Protein AF-A0A1A8LIK1-F1 (afdb_monomer_lite)

InterPro domains:
  IPR000436 Sushi/SCR/CCP domain [PF00084] (301-350)
  IPR000436 Sushi/SCR/CCP domain [PS50923] (299-351)
  IPR000436 Sushi/SCR/CCP domain [SM00032] (301-351)
  IPR000436 Sushi/SCR/CCP domain [cd00033] (301-350)
  IPR000884 Thrombospondin type-1 (TSP1) repeat [PF00090] (233-277)
  IPR000884 Thrombospondin type-1 (TSP1) repeat [PS50092] (229-280)
  IPR000884 Thrombospondin type-1 (TSP1) repeat [SM00209] (232-281)
  IPR001862 Membrane attack complex component/perforin/complement C9 [PR00764] (9-31)
  IPR001862 Membrane attack complex component/perforin/complement C9 [PR00764] (134-153)
  IPR001862 Membrane attack complex component/perforin/complement C9 [PR00764] (163-182)
  IPR001862 Membrane attack complex component/perforin/complement C9 [PR00764] (186-206)
  IPR020863 Membrane attack complex component/perforin domain, conserved site [PS00279] (20-31)
  IPR020864 Membrane attack complex component/perforin (MACPF) domain [PF01823] (2-177)
  IPR020864 Membrane attack complex component/perforin (MACPF) domain [PS51412] (1-185)
  IPR020864 Membrane attack complex component/perforin (MACPF) domain [SM00457] (1-179)
  IPR035976 Sushi/SCR/CCP superfamily [SSF57535] (300-350)
  IPR036383 Thrombospondin type-1 repeat superfamily [G3DSA:2.20.100.10] (228-278)
  IPR036383 Thrombospondin type-1 repeat superfamily [SSF82895] (229-274)

Foldseek 3Di:
DVVLQVLLQPDALDQDLVSLVVSCVVPNFWDFPDFDWFKDKDWDWADDPVVVVVVVVPPPPQPDKDWDWDDDPHDTDIDIDTDHDPDDDPPPPDDPPQGDGPDIDMAAFDPVLSVVQRVDGPVDPPVNVVSVVNRRVRSVVTIDGHPTDIDGPLVVQDPHQLSLSSSLSSVVSSVLSCLLQPQLVDQAAPQRWDWGGDPPDIATHEAPQFDDRRSNDGHHPPDDPPWYAFDKHRKADWDDDDPQKIKIFIDRPSPNTPPPHHTDDDDRMDMDGPVSVVSVVVSCVVNVVSDPPVDPDFQWADAPDDDDQKGWPRDDPTHGAFDKTFMDGHPPDDDPDDRIWGCHPVSYIDD

Sequence (351 aa):
AEEFWKALAKLPSVYDYSAYRKILERFGTHYISEGSLGGSFKAVISIDEATEKYLARETLVHHECSRTKHWVLFFPITREDCIDDDFDRPKKSGAASQNPIEKVHVEGGGVSHIAALQRVNLDDPNANWEIYSNWAESVRSFPSVIKQKLQPISELVKEVQCSGVKRLYLRRAIEQYLEENDACHCQPCRNNGMVMRDGDVCKCICKAGTTGPACENGAEVEGQQGVISGGWSCWSAWSSCSGGRRSRSRSCSNPYPQNGGQHCIGDQTQTSGCDDEEELQYLKTMEPQCFDISLPARQKCDTPPSLVNGYILNPKDSYFVGDKVEYTCTPGFYLLPHDIIECTASQTWSA

Radius of gyration: 28.94 Å; chains: 1; bounding box: 58×58×80 Å

Secondary structure (DSSP, 8-state):
-HHHHHHHHTS-SS--HHHHHHHHHHH-SEEEEEEEEE-EEEEEE---HHHHHHHTT-----S-EEEEEEEETTEEEEEEEEPPP--------S------EEEEEEESS-HHHHHHHTT--TT-HHHHHHHHHHHHHHHHHS-EEEEEEEEEGGGG--SSTTHHHHHHHHHHHHHHHHHHT-GGGSPPPSTTPEEEEETTEEEEEPPTTEESTTS-EE--SSSPTT-B---BPPPPPPPPPBTTEEEEE--B-TTPPBTTPPPPPS-SEEEEE-HHHHHHHHHHHH-GGGS-TTSPPPPEEPPPPPPTTEEESS--S-EETT-EEEEEEPTT----S-SEEEB-TTSSB--

Organism: NCBI:txid704102

Structure (mmCIF, N/CA/C/O backbone):
data_AF-A0A1A8LIK1-F1
#
_entry.id   AF-A0A1A8LIK1-F1
#
loop_
_atom_site.group_PDB
_atom_site.id
_atom_site.type_symbol
_atom_site.label_atom_id
_atom_site.label_alt_id
_atom_site.label_comp_id
_atom_site.label_asym_id
_atom_site.label_entity_id
_atom_site.label_seq_id
_atom_site.pdbx_PDB_ins_code
_atom_site.Cartn_x
_atom_site.Cartn_y
_atom_site.Cartn_z
_atom_site.occupancy
_atom_site.B_iso_or_equiv
_atom_site.auth_seq_id
_atom_site.auth_comp_id
_atom_site.auth_asym_id
_atom_site.auth_atom_id
_atom_site.pdbx_PDB_model_num
ATOM 1 N N . ALA A 1 1 ? -20.637 2.949 -4.683 1.00 84.69 1 ALA A N 1
ATOM 2 C CA . ALA A 1 1 ? -21.082 1.721 -5.380 1.00 84.69 1 ALA A CA 1
ATOM 3 C C . ALA A 1 1 ? -21.945 0.890 -4.433 1.00 84.69 1 ALA A C 1
ATOM 5 O O . ALA A 1 1 ? -21.607 0.818 -3.255 1.00 84.69 1 ALA A O 1
ATOM 6 N N . GLU A 1 2 ? -23.031 0.284 -4.920 1.00 90.69 2 GLU A N 1
ATOM 7 C CA . GLU A 1 2 ? -23.984 -0.495 -4.103 1.00 90.69 2 GLU A CA 1
ATOM 8 C C . GLU A 1 2 ? -23.304 -1.637 -3.327 1.00 90.69 2 GLU A C 1
ATOM 10 O O . GLU A 1 2 ? -23.566 -1.834 -2.143 1.00 90.69 2 GLU A O 1
ATOM 15 N N . GLU A 1 3 ? -22.361 -2.330 -3.968 1.00 93.69 3 GLU A N 1
ATOM 16 C CA . GLU A 1 3 ? -21.583 -3.417 -3.362 1.00 93.69 3 GLU A CA 1
ATOM 17 C C . GLU A 1 3 ? -20.793 -2.976 -2.123 1.00 93.69 3 GLU A C 1
ATOM 19 O O . GLU A 1 3 ? -20.815 -3.657 -1.099 1.00 93.69 3 GLU A O 1
ATOM 24 N N . PHE A 1 4 ? -20.122 -1.822 -2.197 1.00 94.25 4 PHE A N 1
ATOM 25 C CA . PHE A 1 4 ? -19.348 -1.285 -1.075 1.00 94.25 4 PHE A CA 1
ATOM 26 C C . PHE A 1 4 ? -20.260 -0.931 0.101 1.00 94.25 4 PHE A C 1
ATOM 28 O O . PHE A 1 4 ? -19.999 -1.325 1.235 1.00 94.25 4 PHE A O 1
ATOM 35 N N . TRP A 1 5 ? -21.383 -0.268 -0.181 1.00 93.94 5 TRP A N 1
ATOM 36 C CA . TRP A 1 5 ? -22.362 0.090 0.842 1.00 93.94 5 TRP A CA 1
ATOM 37 C C . TRP A 1 5 ? -22.952 -1.150 1.530 1.00 93.94 5 TRP A C 1
ATOM 39 O O . TRP A 1 5 ? -22.983 -1.216 2.758 1.00 93.94 5 TRP A O 1
ATOM 49 N N . LYS A 1 6 ? -23.334 -2.183 0.763 1.00 93.62 6 LYS A N 1
ATOM 50 C CA . LYS A 1 6 ? -23.819 -3.462 1.315 1.00 93.62 6 LYS A CA 1
ATOM 51 C C . LYS A 1 6 ? -22.776 -4.141 2.198 1.00 93.62 6 LYS A C 1
ATOM 53 O O . LYS A 1 6 ? -23.131 -4.745 3.209 1.00 93.62 6 LYS A O 1
ATOM 58 N N . ALA A 1 7 ? -21.504 -4.069 1.815 1.00 94.69 7 ALA A N 1
ATOM 59 C CA . ALA A 1 7 ? -20.417 -4.649 2.589 1.00 94.69 7 ALA A CA 1
ATOM 60 C C . ALA A 1 7 ? -20.215 -3.899 3.919 1.00 94.69 7 ALA A C 1
ATOM 62 O O . ALA A 1 7 ? -20.165 -4.537 4.968 1.00 94.69 7 ALA A O 1
ATOM 63 N N . LEU A 1 8 ? -20.227 -2.560 3.902 1.00 94.62 8 LEU A N 1
ATOM 64 C CA . LEU A 1 8 ? -20.178 -1.731 5.114 1.00 94.62 8 LEU A CA 1
ATOM 65 C C . LEU A 1 8 ? -21.394 -1.937 6.031 1.00 94.62 8 LEU A C 1
ATOM 67 O O . LEU A 1 8 ? -21.266 -1.958 7.258 1.00 94.62 8 LEU A O 1
ATOM 71 N N . ALA A 1 9 ? -22.589 -2.107 5.461 1.00 92.81 9 ALA A N 1
ATOM 72 C CA . ALA A 1 9 ? -23.808 -2.345 6.228 1.00 92.81 9 ALA A CA 1
ATOM 73 C C . ALA A 1 9 ? -23.727 -3.647 7.046 1.00 92.81 9 ALA A C 1
ATOM 75 O O . ALA A 1 9 ? -24.157 -3.663 8.197 1.00 92.81 9 ALA A O 1
ATOM 76 N N . LYS A 1 10 ? -23.104 -4.694 6.488 1.00 93.06 10 LYS A N 1
ATOM 77 C CA . LYS A 1 10 ? -22.924 -6.010 7.126 1.00 93.06 10 LYS A CA 1
ATOM 78 C C . LYS A 1 10 ? -21.835 -6.062 8.202 1.00 93.06 10 LYS A C 1
ATOM 80 O O . LYS A 1 10 ? -21.748 -7.073 8.894 1.00 93.06 10 LYS A O 1
ATOM 85 N N . LEU A 1 11 ? -21.000 -5.028 8.337 1.00 92.31 11 LEU A N 1
ATOM 86 C CA . LEU A 1 11 ? -19.966 -5.007 9.372 1.00 92.31 11 LEU A CA 1
ATOM 87 C C . LEU A 1 11 ? -20.587 -4.982 10.778 1.00 92.31 11 LEU A C 1
ATOM 89 O O . LEU A 1 11 ? -21.571 -4.257 10.985 1.00 92.31 11 LEU A O 1
ATOM 93 N N . PRO A 1 12 ? -20.013 -5.732 11.736 1.00 88.81 12 PRO A N 1
ATOM 94 C CA . PRO A 1 12 ? -20.474 -5.728 13.117 1.00 88.81 12 PRO A CA 1
ATOM 95 C C . PRO A 1 12 ? -20.228 -4.369 13.784 1.00 88.81 12 PRO A C 1
ATOM 97 O O . PRO A 1 12 ? -19.324 -3.626 13.406 1.00 88.81 12 PRO A O 1
ATOM 100 N N . SER A 1 13 ? -21.038 -4.043 14.794 1.00 84.62 13 SER A N 1
ATOM 101 C CA . SER A 1 13 ? -20.840 -2.854 15.637 1.00 84.62 13 SER A CA 1
ATOM 102 C C . SER A 1 13 ? -19.777 -3.052 16.720 1.00 84.62 13 SER A C 1
ATOM 104 O O . SER A 1 13 ? -19.360 -2.081 17.338 1.00 84.62 13 SER A O 1
ATOM 106 N N . VAL A 1 14 ? -19.336 -4.293 16.945 1.00 84.19 14 VAL A N 1
ATOM 107 C CA . VAL A 1 14 ? -18.190 -4.651 17.790 1.00 84.19 14 VAL A CA 1
ATOM 108 C C . VAL A 1 14 ? -16.985 -4.883 16.884 1.00 84.19 14 VAL A C 1
ATOM 110 O O . VAL A 1 14 ? -17.134 -5.481 15.819 1.00 84.19 14 VAL A O 1
ATOM 113 N N . TYR A 1 15 ? -15.801 -4.426 17.300 1.00 86.69 15 TYR A N 1
ATOM 114 C CA . TYR A 1 15 ? -14.584 -4.591 16.507 1.00 86.69 15 TYR A CA 1
ATOM 115 C C . TYR A 1 15 ? -14.281 -6.074 16.255 1.00 86.69 15 TYR A C 1
ATOM 117 O O . TYR A 1 15 ? -14.051 -6.840 17.190 1.00 86.69 15 TYR A O 1
ATOM 125 N N . ASP A 1 16 ? -14.271 -6.455 14.981 1.00 86.50 16 ASP A N 1
ATOM 126 C CA . ASP A 1 16 ? -13.875 -7.774 14.494 1.00 86.50 16 ASP A CA 1
ATOM 127 C C . ASP A 1 16 ? -12.980 -7.584 13.275 1.00 86.50 16 ASP A C 1
ATOM 129 O O . ASP A 1 16 ? -13.454 -7.425 12.146 1.00 86.50 16 ASP A O 1
ATOM 133 N N . TYR A 1 17 ? -11.671 -7.603 13.504 1.00 87.50 17 TYR A N 1
ATOM 134 C CA . TYR A 1 17 ? -10.693 -7.383 12.448 1.00 87.50 17 TYR A CA 1
ATOM 135 C C . TYR A 1 17 ? -10.889 -8.323 11.246 1.00 87.50 17 TYR A C 1
ATOM 137 O O . TYR A 1 17 ? -10.731 -7.894 10.106 1.00 87.50 17 TYR A O 1
ATOM 145 N N . SER A 1 18 ? -11.335 -9.569 11.453 1.00 83.88 18 SER A N 1
ATOM 146 C CA . SER A 1 18 ? -11.523 -10.532 10.359 1.00 83.88 18 SER A CA 1
ATOM 147 C C . SER A 1 18 ? -12.604 -10.101 9.357 1.00 83.88 18 SER A C 1
ATOM 149 O O . SER A 1 18 ? -12.491 -10.355 8.155 1.00 83.88 18 SER A O 1
ATOM 151 N N . ALA A 1 19 ? -13.646 -9.412 9.831 1.00 88.25 19 ALA A N 1
ATOM 152 C CA . ALA A 1 19 ? -14.700 -8.863 8.987 1.00 88.25 19 ALA A CA 1
ATOM 153 C C . ALA A 1 19 ? -14.218 -7.619 8.228 1.00 88.25 19 ALA A C 1
ATOM 155 O O . ALA A 1 19 ? -14.496 -7.474 7.036 1.00 88.25 19 ALA A O 1
ATOM 156 N N . TYR A 1 20 ? -13.465 -6.745 8.899 1.00 94.25 20 TYR A N 1
ATOM 157 C CA . TYR A 1 20 ? -12.931 -5.518 8.308 1.00 94.25 20 TYR A CA 1
ATOM 158 C C . TYR A 1 20 ? -11.815 -5.797 7.295 1.00 94.25 20 TYR A C 1
ATOM 160 O O . TYR A 1 20 ? -11.804 -5.193 6.223 1.00 94.25 20 TYR A O 1
ATOM 168 N N . ARG A 1 21 ? -10.941 -6.771 7.558 1.00 92.81 21 ARG A N 1
ATOM 169 C CA . ARG A 1 21 ? -9.896 -7.215 6.629 1.00 92.81 21 ARG A CA 1
ATOM 170 C C . ARG A 1 21 ? -10.470 -7.624 5.271 1.00 92.81 21 ARG A C 1
ATOM 172 O O . ARG A 1 21 ? -9.951 -7.201 4.247 1.00 92.81 21 ARG A O 1
ATOM 179 N N . LYS A 1 22 ? -11.614 -8.320 5.243 1.00 92.50 22 LYS A N 1
ATOM 180 C CA . LYS A 1 22 ? -12.314 -8.675 3.990 1.00 92.50 22 LYS A CA 1
ATOM 181 C C . LYS A 1 22 ? -12.767 -7.456 3.180 1.00 92.50 22 LYS A C 1
ATOM 183 O O . LYS A 1 22 ? -12.861 -7.533 1.957 1.00 92.50 22 LYS A O 1
ATOM 188 N N . ILE A 1 23 ? -13.081 -6.337 3.839 1.00 95.19 23 ILE A N 1
ATOM 189 C CA . ILE A 1 23 ? -13.391 -5.072 3.155 1.00 95.19 23 ILE A CA 1
ATOM 190 C C . ILE A 1 23 ? -12.121 -4.509 2.522 1.00 95.19 23 ILE A C 1
ATOM 192 O O . ILE A 1 23 ? -12.155 -4.119 1.360 1.00 95.19 23 ILE A O 1
ATOM 196 N N . LEU A 1 24 ? -11.007 -4.509 3.253 1.00 95.25 24 LEU A N 1
ATOM 197 C CA . LEU A 1 24 ? -9.732 -3.966 2.780 1.00 95.25 24 LEU A CA 1
ATOM 198 C C . LEU A 1 24 ? -9.134 -4.787 1.635 1.00 95.25 24 LEU A C 1
ATOM 200 O O . LEU A 1 24 ? -8.700 -4.211 0.644 1.00 95.25 24 LEU A O 1
ATOM 204 N N . GLU A 1 25 ? -9.201 -6.115 1.708 1.00 92.38 25 GLU A N 1
ATOM 205 C CA . GLU A 1 25 ? -8.766 -7.007 0.625 1.00 92.38 25 GLU A CA 1
ATOM 206 C C . GLU A 1 25 ? -9.596 -6.803 -0.652 1.00 92.38 25 GLU A C 1
ATOM 208 O O . GLU A 1 25 ? -9.077 -6.903 -1.762 1.00 92.38 25 GLU A O 1
ATOM 213 N N . ARG A 1 26 ? -10.892 -6.492 -0.512 1.00 94.56 26 ARG A N 1
ATOM 214 C CA . ARG A 1 26 ? -11.807 -6.341 -1.652 1.00 94.56 26 ARG A CA 1
ATOM 215 C C . ARG A 1 26 ? -11.824 -4.936 -2.252 1.00 94.56 26 ARG A C 1
ATOM 217 O O . ARG A 1 26 ? -11.992 -4.803 -3.462 1.00 94.56 26 ARG A O 1
ATOM 224 N N . PHE A 1 27 ? -11.737 -3.899 -1.423 1.00 95.69 27 PHE A N 1
ATOM 225 C CA . PHE A 1 27 ? -11.942 -2.503 -1.831 1.00 95.69 27 PHE A CA 1
ATOM 226 C C . PHE A 1 27 ? -10.691 -1.627 -1.686 1.00 95.69 27 PHE A C 1
ATOM 228 O O . PHE A 1 27 ? -10.695 -0.495 -2.165 1.00 95.69 27 PHE A O 1
ATOM 235 N N . GLY A 1 28 ? -9.624 -2.142 -1.075 1.00 94.50 28 GLY A N 1
ATOM 236 C CA . GLY A 1 28 ? -8.392 -1.408 -0.808 1.00 94.50 28 GLY A CA 1
ATOM 237 C C . GLY A 1 28 ? -8.457 -0.550 0.457 1.00 94.50 28 GLY A C 1
ATOM 238 O O . GLY A 1 28 ? -9.442 -0.537 1.194 1.00 94.50 28 GLY A O 1
ATOM 239 N N . THR A 1 29 ? -7.372 0.179 0.712 1.00 95.94 29 THR A N 1
ATOM 240 C CA . THR A 1 29 ? -7.211 1.052 1.891 1.00 95.94 29 THR A CA 1
ATOM 241 C C . THR A 1 29 ? -7.534 2.518 1.603 1.00 95.94 29 THR A C 1
ATOM 243 O O . THR A 1 29 ? -7.815 3.284 2.525 1.00 95.94 29 THR A O 1
ATOM 246 N N . HIS A 1 30 ? -7.510 2.920 0.331 1.00 95.69 30 HIS A N 1
ATOM 247 C CA . HIS A 1 30 ? -7.681 4.302 -0.099 1.00 95.69 30 HIS A CA 1
ATOM 248 C C . HIS A 1 30 ? -8.631 4.408 -1.288 1.00 95.69 30 HIS A C 1
ATOM 250 O O . HIS A 1 30 ? -8.767 3.479 -2.081 1.00 95.69 30 HIS A O 1
ATOM 256 N N . TYR A 1 31 ? -9.235 5.582 -1.437 1.00 94.56 31 TYR A N 1
ATOM 257 C CA . TYR A 1 31 ? -9.959 5.976 -2.637 1.00 94.56 31 TYR A CA 1
ATOM 258 C C . TYR A 1 31 ? -9.305 7.207 -3.266 1.00 94.56 31 TYR A C 1
ATOM 260 O O . TYR A 1 31 ? -8.596 7.970 -2.605 1.00 94.56 31 TYR A O 1
ATOM 268 N N . ILE A 1 32 ? -9.542 7.399 -4.561 1.00 93.88 32 ILE A N 1
ATOM 269 C CA . ILE A 1 32 ? -9.052 8.565 -5.294 1.00 93.88 32 ILE A CA 1
ATOM 270 C C . ILE A 1 32 ? -9.955 9.750 -4.948 1.00 93.88 32 ILE A C 1
ATOM 272 O O . ILE A 1 32 ? -11.131 9.750 -5.313 1.00 93.88 32 ILE A O 1
ATOM 276 N N . SER A 1 33 ? -9.417 10.752 -4.253 1.00 93.19 33 SER A N 1
ATOM 277 C CA . SER A 1 33 ? -10.155 11.977 -3.922 1.00 93.19 33 SER A CA 1
ATOM 278 C C . SER A 1 33 ? -10.016 13.038 -5.011 1.00 93.19 33 SER A C 1
ATOM 280 O O . SER A 1 33 ? -10.948 13.788 -5.282 1.00 93.19 33 SER A O 1
ATOM 282 N N . GLU A 1 34 ? -8.845 13.097 -5.646 1.00 93.31 34 GLU A N 1
ATOM 283 C CA . GLU A 1 34 ? -8.520 14.039 -6.714 1.00 93.31 34 GLU A CA 1
ATOM 284 C C . GLU A 1 34 ? -7.589 13.367 -7.727 1.00 93.31 34 GLU A C 1
ATOM 286 O O . GLU A 1 34 ? -6.835 12.453 -7.397 1.00 93.31 34 GLU A O 1
ATOM 291 N N . GLY A 1 35 ? -7.596 13.841 -8.966 1.00 90.56 35 GLY A N 1
ATOM 292 C CA . GLY A 1 35 ? -6.698 13.352 -10.003 1.00 90.56 35 GLY A CA 1
ATOM 293 C C . GLY A 1 35 ? -6.791 14.207 -11.255 1.00 90.56 35 GLY A C 1
ATOM 294 O O . GLY A 1 35 ? -7.674 15.052 -11.388 1.00 90.56 35 GLY A O 1
ATOM 295 N N . SER A 1 36 ? -5.861 13.996 -12.177 1.00 92.94 36 SER A N 1
ATOM 296 C CA . SER A 1 36 ? -5.920 14.578 -13.518 1.00 92.94 36 SER A CA 1
ATOM 297 C C . SER A 1 36 ? -6.391 13.512 -14.501 1.00 92.94 36 SER A C 1
ATOM 299 O O . SER A 1 36 ? -5.997 12.358 -14.389 1.00 92.94 36 SER A O 1
ATOM 301 N N . LEU A 1 37 ? -7.218 13.878 -15.475 1.00 93.00 37 LEU A N 1
ATOM 302 C CA . LEU A 1 37 ? -7.582 12.975 -16.567 1.00 93.00 37 LEU A CA 1
ATOM 303 C C . LEU A 1 37 ? -6.596 13.153 -17.718 1.00 93.00 37 LEU A C 1
ATOM 305 O O . LEU A 1 37 ? -6.336 14.276 -18.148 1.00 93.00 37 LEU A O 1
ATOM 309 N N . GLY A 1 38 ? -6.033 12.054 -18.206 1.00 93.19 38 GLY A N 1
ATOM 310 C CA . GLY A 1 38 ? -5.065 12.094 -19.292 1.00 93.19 38 GLY A CA 1
ATOM 311 C C . GLY A 1 38 ? -4.457 10.730 -19.573 1.00 93.19 38 GLY A C 1
ATOM 312 O O . GLY A 1 38 ? -5.130 9.706 -19.468 1.00 93.19 38 GLY A O 1
ATOM 313 N N . GLY A 1 39 ? -3.182 10.731 -19.947 1.00 92.56 39 GLY A N 1
ATOM 314 C CA . GLY A 1 39 ? -2.422 9.521 -20.215 1.00 92.56 39 GLY A CA 1
ATOM 315 C C . GLY A 1 39 ? -1.008 9.621 -19.658 1.00 92.56 39 GLY A C 1
ATOM 316 O O . GLY A 1 39 ? -0.472 10.717 -19.482 1.00 92.56 39 GLY A O 1
ATOM 317 N N . SER A 1 40 ? -0.415 8.474 -19.349 1.00 92.50 40 SER A N 1
ATOM 318 C CA . SER A 1 40 ? 0.973 8.362 -18.906 1.00 92.50 40 SER A CA 1
ATOM 319 C C . SER A 1 40 ? 1.674 7.305 -19.742 1.00 92.50 40 SER A C 1
ATOM 321 O O . SER A 1 40 ? 1.203 6.179 -19.828 1.00 92.50 40 SER A O 1
ATOM 323 N N . PHE A 1 41 ? 2.798 7.669 -20.350 1.00 89.25 41 PHE A N 1
ATOM 324 C CA . PHE A 1 41 ? 3.676 6.749 -21.059 1.00 89.25 41 PHE A CA 1
ATOM 325 C C . PHE A 1 41 ? 5.017 6.709 -20.328 1.00 89.25 41 PHE A C 1
ATOM 327 O O . PHE A 1 41 ? 5.638 7.751 -20.114 1.00 89.25 41 PHE A O 1
ATOM 334 N N . LYS A 1 42 ? 5.441 5.518 -19.904 1.00 83.88 42 LYS A N 1
ATOM 335 C CA . LYS A 1 42 ? 6.723 5.274 -19.238 1.00 83.88 42 LYS A CA 1
ATOM 336 C C . LYS A 1 42 ? 7.391 4.079 -19.902 1.00 83.88 42 LYS A C 1
ATOM 338 O O . LYS A 1 42 ? 6.837 2.984 -19.882 1.00 83.88 42 LYS A O 1
ATOM 343 N N . ALA A 1 43 ? 8.579 4.277 -20.454 1.00 79.69 43 ALA A N 1
ATOM 344 C CA . ALA A 1 43 ? 9.394 3.204 -21.005 1.00 79.69 43 ALA A CA 1
ATOM 345 C C . ALA A 1 43 ? 10.701 3.097 -20.217 1.00 79.69 43 ALA A C 1
ATOM 347 O O . ALA A 1 43 ? 11.306 4.110 -19.872 1.00 79.69 43 ALA A O 1
ATOM 348 N N . VAL A 1 44 ? 11.109 1.866 -19.926 1.00 74.19 44 VAL A N 1
ATOM 349 C CA . VAL A 1 44 ? 12.421 1.517 -19.386 1.00 74.19 44 VAL A CA 1
ATOM 350 C C . VAL A 1 44 ? 13.178 0.832 -20.512 1.00 74.19 44 VAL A C 1
ATOM 352 O O . VAL A 1 44 ? 12.719 -0.181 -21.042 1.00 74.19 44 VAL A O 1
ATOM 355 N N . ILE A 1 45 ? 14.302 1.422 -20.900 1.00 72.81 45 ILE A N 1
ATOM 356 C CA . ILE A 1 45 ? 15.139 0.970 -22.007 1.00 72.81 45 ILE A CA 1
ATOM 357 C C . ILE A 1 45 ? 16.510 0.655 -21.422 1.00 72.81 45 ILE A C 1
ATOM 359 O O . ILE A 1 45 ? 17.048 1.477 -20.681 1.00 72.81 45 ILE A O 1
ATOM 363 N N . SER A 1 46 ? 17.055 -0.519 -21.734 1.00 66.50 46 SER A N 1
ATOM 364 C CA . SER A 1 46 ? 18.441 -0.840 -21.399 1.00 66.50 46 SER A CA 1
ATOM 365 C C . SER A 1 46 ? 19.320 -0.486 -22.589 1.00 66.50 46 SER A C 1
ATOM 367 O O . SER A 1 46 ? 19.041 -0.915 -23.708 1.00 66.50 46 SER A O 1
ATOM 369 N N . ILE A 1 47 ? 20.341 0.335 -22.354 1.00 66.69 47 ILE A N 1
ATOM 370 C CA . ILE A 1 47 ? 21.323 0.729 -23.363 1.00 66.69 47 ILE A CA 1
ATOM 371 C C . ILE A 1 47 ? 22.674 0.195 -22.903 1.00 66.69 47 ILE A C 1
ATOM 373 O O . ILE A 1 47 ? 23.097 0.471 -21.782 1.00 66.69 47 ILE A O 1
ATOM 377 N N . ASP A 1 48 ? 23.347 -0.581 -23.748 1.00 65.56 48 ASP A N 1
ATOM 378 C CA . ASP A 1 48 ? 24.691 -1.063 -23.446 1.00 65.56 48 ASP A CA 1
ATOM 379 C C . ASP A 1 48 ? 25.741 0.061 -23.531 1.00 65.56 48 ASP A C 1
ATOM 381 O O . ASP A 1 48 ? 25.597 1.022 -24.287 1.00 65.56 48 ASP A O 1
ATOM 385 N N . GLU A 1 49 ? 26.847 -0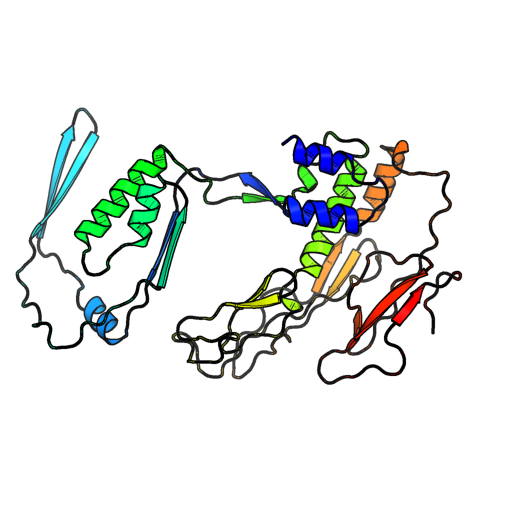.093 -22.800 1.00 61.06 49 GLU A N 1
ATOM 386 C CA . GLU A 1 49 ? 27.916 0.912 -22.692 1.00 61.06 49 GLU A CA 1
ATOM 387 C C . GLU A 1 49 ? 28.543 1.297 -24.053 1.00 61.06 49 GLU A C 1
ATOM 389 O O . GLU A 1 49 ? 28.997 2.431 -24.243 1.00 61.06 49 GLU A O 1
ATOM 394 N N . ALA A 1 50 ? 28.593 0.377 -25.027 1.00 65.31 50 ALA A N 1
ATOM 395 C CA . ALA A 1 50 ? 29.137 0.675 -26.352 1.00 65.31 50 ALA A CA 1
ATOM 396 C C . ALA A 1 50 ? 28.163 1.532 -27.171 1.00 65.31 50 ALA A C 1
ATOM 398 O O . ALA A 1 50 ? 28.603 2.474 -27.840 1.00 65.31 50 ALA A O 1
ATOM 399 N N . THR A 1 51 ? 26.858 1.263 -27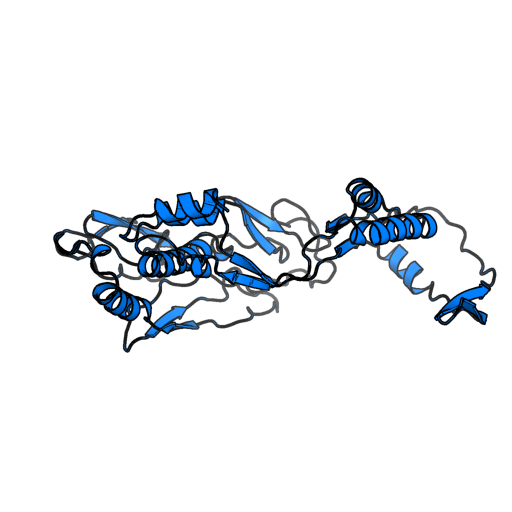.070 1.00 63.69 51 THR A N 1
ATOM 400 C CA . THR A 1 51 ? 25.823 2.118 -27.665 1.00 63.69 51 THR A CA 1
ATOM 401 C C . THR A 1 51 ? 25.692 3.453 -26.933 1.00 63.69 51 THR A C 1
ATOM 403 O O . THR A 1 51 ? 25.539 4.477 -27.588 1.00 63.69 51 THR A O 1
ATOM 406 N N . GLU A 1 52 ? 25.846 3.503 -25.609 1.00 58.28 52 GLU A N 1
ATOM 407 C CA . GLU A 1 52 ? 25.847 4.754 -24.837 1.00 58.28 52 GLU A CA 1
ATOM 408 C C . GLU A 1 52 ? 26.976 5.698 -25.286 1.00 58.28 52 GLU A C 1
ATOM 410 O O . GLU A 1 52 ? 26.744 6.879 -25.550 1.00 58.28 52 GLU A O 1
ATOM 415 N N . LYS A 1 53 ? 28.197 5.175 -25.477 1.00 54.59 53 LYS A N 1
ATOM 416 C CA . LYS A 1 53 ? 29.338 5.947 -26.011 1.00 54.59 53 LYS A CA 1
ATOM 417 C C . LYS A 1 53 ? 29.111 6.454 -27.435 1.00 54.59 53 LYS A C 1
ATOM 419 O O . LYS A 1 53 ? 29.743 7.431 -27.843 1.00 54.59 53 LYS A O 1
ATOM 424 N N . TYR A 1 54 ? 28.259 5.775 -28.197 1.00 55.97 54 TYR A N 1
ATOM 425 C CA . TYR A 1 54 ? 27.855 6.188 -29.534 1.00 55.97 54 TYR A CA 1
ATOM 426 C C . TYR A 1 54 ? 26.747 7.257 -29.480 1.00 55.97 54 TYR A C 1
ATOM 428 O O . TYR A 1 54 ? 26.884 8.299 -30.114 1.00 55.97 54 TYR A O 1
ATOM 436 N N . LEU A 1 55 ? 25.720 7.068 -28.643 1.00 48.25 55 LEU A N 1
ATOM 437 C CA . LEU A 1 55 ? 24.622 8.017 -28.409 1.00 48.25 55 LEU A CA 1
ATOM 438 C C . LEU A 1 55 ? 25.110 9.352 -27.831 1.00 48.25 55 LEU A C 1
ATOM 440 O O . LEU A 1 55 ? 24.677 10.410 -28.274 1.00 48.25 55 LEU A O 1
ATOM 444 N N . ALA A 1 56 ? 26.063 9.331 -26.895 1.00 45.38 56 ALA A N 1
ATOM 445 C CA . ALA A 1 56 ? 26.669 10.544 -26.340 1.00 45.38 56 ALA A CA 1
ATOM 446 C C . ALA A 1 56 ? 27.488 11.345 -27.376 1.00 45.38 56 ALA A C 1
ATOM 448 O O . ALA A 1 56 ? 27.787 12.518 -27.147 1.00 45.38 56 ALA A O 1
ATOM 449 N N . ARG A 1 57 ? 27.870 10.722 -28.502 1.00 44.44 57 ARG A N 1
ATOM 450 C CA . ARG A 1 57 ? 28.541 11.389 -29.630 1.00 44.44 57 ARG A CA 1
ATOM 451 C C . ARG A 1 57 ? 27.570 11.982 -30.648 1.00 44.44 57 ARG A C 1
ATOM 453 O O . ARG A 1 57 ? 27.958 12.932 -31.318 1.00 44.44 57 ARG A O 1
ATOM 460 N N . GLU A 1 58 ? 26.336 11.490 -30.743 1.00 45.12 58 GLU A N 1
ATOM 461 C CA . GLU A 1 58 ? 25.266 12.086 -31.559 1.00 45.12 58 GLU A CA 1
ATOM 462 C C . GLU A 1 58 ? 24.630 13.299 -30.851 1.00 45.12 58 GLU A C 1
ATOM 464 O O . GLU A 1 58 ? 23.414 13.435 -30.734 1.00 45.12 58 GLU A O 1
ATOM 469 N N . THR A 1 59 ? 25.444 14.238 -30.370 1.00 40.31 59 THR A N 1
ATOM 470 C CA . THR A 1 59 ? 24.963 15.602 -30.151 1.00 40.31 59 THR A CA 1
ATOM 471 C C . THR A 1 59 ? 24.815 16.257 -31.523 1.00 40.31 59 THR A C 1
ATOM 473 O O . THR A 1 59 ? 25.772 16.788 -32.079 1.00 40.31 59 THR A O 1
ATOM 476 N N . LEU A 1 60 ? 23.610 16.178 -32.100 1.00 48.75 60 LEU A N 1
ATOM 477 C CA . LEU A 1 60 ? 23.242 16.871 -33.337 1.00 48.75 60 LEU A CA 1
ATOM 478 C C . LEU A 1 60 ? 23.381 18.386 -33.140 1.00 48.75 60 LEU A C 1
ATOM 480 O O . LEU A 1 60 ? 22.484 19.072 -32.649 1.00 48.75 60 LEU A O 1
ATOM 484 N N . VAL A 1 61 ? 24.544 18.918 -33.506 1.00 41.91 61 VAL A N 1
ATOM 485 C CA . VAL A 1 61 ? 24.736 20.353 -33.687 1.00 41.91 61 VAL A CA 1
ATOM 486 C C . VAL A 1 61 ? 24.095 20.704 -35.026 1.00 41.91 61 VAL A C 1
ATOM 488 O O . VAL A 1 61 ? 24.726 20.618 -36.073 1.00 41.91 61 VAL A O 1
ATOM 491 N N . HIS A 1 62 ? 22.811 21.058 -34.998 1.00 47.66 62 HIS A N 1
ATOM 492 C CA . HIS A 1 62 ? 22.133 21.604 -36.169 1.00 47.66 62 HIS A CA 1
ATOM 493 C C . HIS A 1 62 ? 22.714 22.990 -36.466 1.00 47.66 62 HIS A C 1
ATOM 495 O O . HIS A 1 62 ? 22.555 23.921 -35.673 1.00 47.66 62 HIS A O 1
ATOM 501 N N . HIS A 1 63 ? 23.421 23.127 -37.587 1.00 50.78 63 HIS A N 1
ATOM 502 C CA . HIS A 1 63 ? 24.060 24.391 -37.948 1.00 50.78 63 HIS A CA 1
ATOM 503 C C . HIS A 1 63 ? 23.068 25.421 -38.504 1.00 50.78 63 HIS A C 1
ATOM 505 O O . HIS A 1 63 ? 23.317 26.620 -38.373 1.00 50.78 63 HIS A O 1
ATOM 511 N N . GLU A 1 64 ? 21.917 24.990 -39.034 1.00 52.22 64 GLU A N 1
ATOM 512 C CA . GLU A 1 64 ? 20.873 25.909 -39.484 1.00 52.22 64 GLU A CA 1
ATOM 513 C C . GLU A 1 64 ? 19.472 25.271 -39.416 1.00 52.22 64 GLU A C 1
ATOM 515 O O . GLU A 1 64 ? 19.146 24.327 -40.139 1.00 52.22 64 GLU A O 1
ATOM 520 N N . CYS A 1 65 ? 18.630 25.801 -38.525 1.00 61.84 65 CYS A N 1
ATOM 521 C CA . CYS A 1 65 ? 17.205 25.482 -38.448 1.00 61.84 65 CYS A CA 1
ATOM 522 C C . CYS A 1 65 ? 16.394 26.690 -38.908 1.00 61.84 65 CYS A C 1
ATOM 524 O O . CYS A 1 65 ? 16.606 27.813 -38.445 1.00 61.84 65 CYS A O 1
ATOM 526 N N . SER A 1 66 ? 15.438 26.464 -39.805 1.00 55.50 66 SER A N 1
ATOM 527 C CA . SER A 1 66 ? 14.535 27.503 -40.288 1.00 55.50 66 SER A CA 1
ATOM 528 C C . SER A 1 66 ? 13.151 27.331 -39.667 1.00 55.50 66 SER A C 1
ATOM 530 O O . SER A 1 66 ? 12.524 26.276 -39.761 1.00 55.50 66 SER A O 1
ATOM 532 N N . ARG A 1 67 ? 12.654 28.384 -39.010 1.00 53.34 67 ARG A N 1
ATOM 533 C CA . ARG A 1 67 ? 11.338 28.384 -38.363 1.00 53.34 67 ARG A CA 1
ATOM 534 C C . ARG A 1 67 ? 10.358 29.234 -39.158 1.00 53.34 67 ARG A C 1
ATOM 536 O O . ARG A 1 67 ? 10.442 30.461 -39.160 1.00 53.34 67 ARG A O 1
ATOM 543 N N . THR A 1 68 ? 9.386 28.596 -39.799 1.00 57.94 68 THR A N 1
ATOM 544 C CA . THR A 1 68 ? 8.311 29.272 -40.532 1.00 57.94 68 THR A CA 1
ATOM 545 C C . THR A 1 68 ? 7.045 29.351 -39.684 1.00 57.94 68 THR A C 1
ATOM 547 O O . THR A 1 68 ? 6.583 28.371 -39.101 1.00 57.94 68 THR A O 1
ATOM 550 N N . LYS A 1 69 ? 6.477 30.557 -39.581 1.00 53.50 69 LYS A N 1
ATOM 551 C CA . LYS A 1 69 ? 5.281 30.852 -38.781 1.00 53.50 69 LYS A CA 1
ATOM 552 C C . LYS A 1 69 ? 4.123 31.185 -39.712 1.00 53.50 69 LYS A C 1
ATOM 554 O O . LYS A 1 69 ? 4.088 32.272 -40.285 1.00 53.50 69 LYS A O 1
ATOM 559 N N . HIS A 1 70 ? 3.164 30.273 -39.829 1.00 47.16 70 HIS A N 1
ATOM 560 C CA . HIS A 1 70 ? 1.935 30.514 -40.577 1.00 47.16 70 HIS A CA 1
ATOM 561 C C . HIS A 1 70 ? 0.786 30.859 -39.638 1.00 47.16 70 HIS A C 1
ATOM 563 O O . HIS A 1 70 ? 0.571 30.212 -38.617 1.00 47.16 70 HIS A O 1
ATOM 569 N N . TRP A 1 71 ? 0.040 31.900 -39.994 1.00 39.56 71 TRP A N 1
ATOM 570 C CA . TRP A 1 71 ? -1.160 32.303 -39.278 1.00 39.56 71 TRP A CA 1
ATOM 571 C C . TRP A 1 71 ? -2.373 31.642 -39.913 1.00 39.56 71 TRP A C 1
ATOM 573 O O . TRP A 1 71 ? -2.658 31.872 -41.086 1.00 39.56 71 TRP A O 1
ATOM 583 N N . VAL A 1 72 ? -3.102 30.856 -39.123 1.00 42.97 72 VAL A N 1
ATOM 584 C CA . VAL A 1 72 ? -4.434 30.381 -39.498 1.00 42.97 72 VAL A CA 1
ATOM 585 C C . VAL A 1 72 ? -5.437 31.071 -38.580 1.00 42.97 72 VAL A C 1
ATOM 587 O O . VAL A 1 72 ? -5.491 30.801 -37.380 1.00 42.97 72 VAL A O 1
ATOM 590 N N . LEU A 1 73 ? -6.198 32.004 -39.162 1.00 42.97 73 LEU A N 1
ATOM 591 C CA . LEU A 1 73 ? -7.163 32.902 -38.511 1.00 42.97 73 LEU A CA 1
ATOM 592 C C . LEU A 1 73 ? -6.556 33.793 -37.411 1.00 42.97 73 LEU A C 1
ATOM 594 O O . LEU A 1 73 ? -6.351 34.980 -37.644 1.00 42.97 73 LEU A O 1
ATOM 598 N N . PHE A 1 74 ? -6.248 33.244 -36.234 1.00 45.72 74 PHE A N 1
ATOM 599 C CA . PHE A 1 74 ? -5.694 33.989 -35.088 1.00 45.72 74 PHE A CA 1
ATOM 600 C C . PHE A 1 74 ? -4.649 33.190 -34.292 1.00 45.72 74 PHE A C 1
ATOM 602 O O . PHE A 1 74 ? -4.163 33.674 -33.271 1.00 45.72 74 PHE A O 1
ATOM 609 N N . PHE A 1 75 ? -4.290 31.982 -34.741 1.00 29.16 75 PHE A N 1
ATOM 610 C CA . PHE A 1 75 ? -3.294 31.146 -34.073 1.00 29.16 75 PHE A CA 1
ATOM 611 C C . PHE A 1 75 ? -2.082 30.931 -34.981 1.00 29.16 75 PHE A C 1
ATOM 613 O O . PHE A 1 75 ? -2.244 30.567 -36.152 1.00 29.16 75 PHE A O 1
ATOM 620 N N . PRO A 1 76 ? -0.860 31.148 -34.470 1.00 43.34 76 PRO A N 1
ATOM 621 C CA . PRO A 1 76 ? 0.337 30.826 -35.216 1.00 43.34 76 PRO A CA 1
ATOM 622 C C . PRO A 1 76 ? 0.661 29.335 -35.106 1.00 43.34 76 PRO A C 1
ATOM 624 O O . PRO A 1 76 ? 0.850 28.816 -34.008 1.00 43.34 76 PRO A O 1
ATOM 627 N N . ILE A 1 77 ? 0.798 28.672 -36.248 1.00 44.00 77 ILE A N 1
ATOM 628 C CA . ILE A 1 77 ? 1.402 27.345 -36.355 1.00 44.00 77 ILE A CA 1
ATOM 629 C C . ILE A 1 77 ? 2.858 27.556 -36.766 1.00 44.00 77 ILE A C 1
ATOM 631 O O . ILE A 1 77 ? 3.136 28.215 -37.772 1.00 44.00 77 ILE A O 1
ATOM 635 N N . THR A 1 78 ? 3.795 27.044 -35.968 1.00 50.75 78 THR A N 1
ATOM 636 C CA . THR A 1 78 ? 5.224 27.089 -36.297 1.00 50.75 78 THR A CA 1
ATOM 637 C C . THR A 1 78 ? 5.689 25.734 -36.789 1.00 50.75 78 THR A C 1
ATOM 639 O O . THR A 1 78 ? 5.548 24.754 -36.063 1.00 50.75 78 THR A O 1
ATOM 642 N N . ARG A 1 79 ? 6.259 25.706 -37.992 1.00 48.59 79 ARG A N 1
ATOM 643 C CA . ARG A 1 79 ? 6.989 24.569 -38.546 1.00 48.59 79 ARG A CA 1
ATOM 644 C C . ARG A 1 79 ? 8.480 24.886 -38.479 1.00 48.59 79 ARG A C 1
ATOM 646 O O . ARG A 1 79 ? 8.871 26.015 -38.773 1.00 48.59 79 ARG A O 1
ATOM 653 N N . GLU A 1 80 ? 9.278 23.933 -38.031 1.00 66.44 80 GLU A N 1
ATOM 654 C CA . GLU A 1 80 ? 10.729 24.068 -37.919 1.00 66.44 80 GLU A CA 1
ATOM 655 C C . GLU A 1 80 ? 11.361 22.974 -38.777 1.00 66.44 80 GLU A C 1
ATOM 657 O O . GLU A 1 80 ? 11.123 21.795 -38.530 1.00 66.44 80 GLU A O 1
ATOM 662 N N . ASP A 1 81 ? 12.075 23.385 -39.823 1.00 53.56 81 ASP A N 1
ATOM 663 C CA . ASP A 1 81 ? 12.788 22.501 -40.744 1.00 53.56 81 ASP A CA 1
ATOM 664 C C . ASP A 1 81 ? 14.290 22.778 -40.577 1.00 53.56 81 ASP A C 1
ATOM 666 O O . ASP A 1 81 ? 14.758 23.893 -40.844 1.00 53.56 81 ASP A O 1
ATOM 670 N N . CYS A 1 82 ? 15.029 21.777 -40.098 1.00 63.12 82 CYS A N 1
ATOM 671 C CA . CYS A 1 82 ? 16.481 21.820 -39.937 1.00 63.12 82 CYS A CA 1
ATOM 672 C C . CYS A 1 82 ? 17.158 21.076 -41.092 1.00 63.12 82 CYS A C 1
ATOM 674 O O . CYS A 1 82 ? 16.651 20.052 -41.550 1.00 63.12 82 CYS A O 1
ATOM 676 N N . ILE A 1 83 ? 18.282 21.607 -41.577 1.00 60.31 83 ILE A N 1
ATOM 677 C CA . ILE A 1 83 ? 19.106 20.946 -42.594 1.00 60.31 83 ILE A CA 1
ATOM 678 C C . ILE A 1 83 ? 20.147 20.094 -41.866 1.00 60.31 83 ILE A C 1
ATOM 680 O O . ILE A 1 83 ? 20.905 20.613 -41.045 1.00 60.31 83 ILE A O 1
ATOM 684 N N . ASP A 1 84 ? 20.175 18.797 -42.167 1.00 58.78 84 ASP A N 1
ATOM 685 C CA . ASP A 1 84 ? 21.219 17.890 -41.696 1.00 58.78 84 ASP A CA 1
ATOM 686 C C . ASP A 1 84 ? 22.403 17.936 -42.671 1.00 58.78 84 ASP A C 1
ATOM 688 O O . ASP A 1 84 ? 22.226 17.731 -43.875 1.00 58.78 84 ASP A O 1
ATOM 692 N N . ASP A 1 85 ? 23.612 18.188 -42.165 1.00 49.31 85 ASP A N 1
ATOM 693 C CA . ASP A 1 85 ? 24.827 17.913 -42.933 1.00 49.31 85 ASP A CA 1
ATOM 694 C C . ASP A 1 85 ? 25.040 16.395 -42.990 1.00 49.31 85 ASP A C 1
ATOM 696 O O . ASP A 1 85 ? 24.926 15.693 -41.981 1.00 49.31 85 ASP A O 1
ATOM 700 N N . ASP A 1 86 ? 25.362 15.891 -44.183 1.00 54.53 86 ASP A N 1
ATOM 701 C CA . ASP A 1 86 ? 25.727 14.496 -44.441 1.00 54.53 86 ASP A CA 1
ATOM 702 C C . ASP A 1 86 ? 27.049 14.180 -43.718 1.00 54.53 86 ASP A C 1
ATOM 704 O O . ASP A 1 86 ? 28.145 14.294 -44.270 1.00 54.53 86 ASP A O 1
ATOM 708 N N . PHE A 1 87 ? 26.955 13.866 -42.426 1.00 49.78 87 PHE A N 1
ATOM 709 C CA . PHE A 1 87 ? 28.077 13.398 -41.630 1.00 49.78 87 PHE A CA 1
ATOM 710 C C . PHE A 1 87 ? 28.278 11.907 -41.880 1.00 49.78 87 PHE A C 1
ATOM 712 O O . PHE A 1 87 ? 27.347 11.108 -41.766 1.00 49.78 87 PHE A O 1
ATOM 719 N N . ASP A 1 88 ? 29.523 11.562 -42.210 1.00 42.69 88 ASP A N 1
ATOM 720 C CA . ASP A 1 88 ? 30.037 10.217 -42.454 1.00 42.69 88 ASP A CA 1
ATOM 721 C C . ASP A 1 88 ? 29.500 9.243 -41.394 1.00 42.69 88 ASP A C 1
ATOM 723 O O . ASP A 1 88 ? 30.005 9.170 -40.270 1.00 42.69 88 ASP A O 1
ATOM 727 N N . ARG A 1 89 ? 28.419 8.522 -41.728 1.00 45.94 89 ARG A N 1
ATOM 728 C CA . ARG A 1 89 ? 27.885 7.467 -40.867 1.00 45.94 89 ARG A CA 1
ATOM 729 C C . ARG A 1 89 ? 29.002 6.440 -40.736 1.00 45.94 89 ARG A C 1
ATOM 731 O O . ARG A 1 89 ? 29.332 5.809 -41.747 1.00 45.94 89 ARG A O 1
ATOM 738 N N . PRO A 1 90 ? 29.581 6.207 -39.545 1.00 40.44 90 PRO A N 1
ATOM 739 C CA . PRO A 1 90 ? 30.531 5.123 -39.401 1.00 40.44 90 PRO A CA 1
ATOM 740 C C . PRO A 1 90 ? 29.820 3.846 -39.853 1.00 40.44 90 PRO A C 1
ATOM 742 O O . PRO A 1 90 ? 28.740 3.503 -39.364 1.00 40.44 90 PRO A O 1
ATOM 745 N N . LYS A 1 91 ? 30.385 3.184 -40.872 1.00 40.09 91 LYS A N 1
ATOM 746 C CA . LYS A 1 91 ? 29.866 1.917 -41.396 1.00 40.09 91 LYS A CA 1
ATOM 747 C C . LYS A 1 91 ? 29.585 1.006 -40.206 1.00 40.09 91 LYS A C 1
ATOM 749 O O . LYS A 1 91 ? 30.511 0.740 -39.444 1.00 40.09 91 LYS A O 1
ATOM 754 N N . LYS A 1 92 ? 28.336 0.532 -40.069 1.00 45.66 92 LYS A N 1
ATOM 755 C CA . LYS A 1 92 ? 27.911 -0.479 -39.085 1.00 45.66 92 LYS A CA 1
ATOM 756 C C . LYS A 1 92 ? 28.812 -1.713 -39.212 1.00 45.66 92 LYS A C 1
ATOM 758 O O . LYS A 1 92 ? 28.494 -2.656 -39.933 1.00 45.66 92 LYS A O 1
ATOM 763 N N . SER A 1 93 ? 29.957 -1.711 -38.540 1.00 37.22 93 SER A N 1
ATOM 764 C CA . SER A 1 93 ? 30.820 -2.873 -38.424 1.00 37.22 93 SER A CA 1
ATOM 765 C C . SER A 1 93 ? 30.357 -3.667 -37.213 1.00 37.22 93 SER A C 1
ATOM 767 O O . SER A 1 93 ? 30.781 -3.419 -36.092 1.00 37.22 93 SER A O 1
ATOM 769 N N . GLY A 1 94 ? 29.458 -4.614 -37.471 1.00 42.19 94 GLY A N 1
ATOM 770 C CA . GLY A 1 94 ? 29.507 -5.917 -36.815 1.00 42.19 94 GLY A CA 1
ATOM 771 C C . GLY A 1 94 ? 29.348 -5.956 -35.297 1.00 42.19 94 GLY A C 1
ATOM 772 O O . GLY A 1 94 ? 30.151 -6.597 -34.636 1.00 42.19 94 GLY A O 1
ATOM 773 N N . ALA A 1 95 ? 28.291 -5.355 -34.768 1.00 39.53 95 ALA A N 1
ATOM 774 C CA . ALA A 1 95 ? 27.451 -5.965 -33.739 1.00 39.53 95 ALA A CA 1
ATOM 775 C C . ALA A 1 95 ? 26.162 -5.147 -33.705 1.00 39.53 95 ALA A C 1
ATOM 777 O O . ALA A 1 95 ? 26.177 -3.977 -33.334 1.00 39.53 95 ALA A O 1
ATOM 778 N N . ALA A 1 96 ? 25.051 -5.724 -34.160 1.00 41.94 96 ALA A N 1
ATOM 779 C CA . ALA A 1 96 ? 23.747 -5.168 -33.840 1.00 41.94 96 ALA A CA 1
ATOM 780 C C . ALA A 1 96 ? 23.581 -5.336 -32.329 1.00 41.94 96 ALA A C 1
ATOM 782 O O . ALA A 1 96 ? 23.186 -6.408 -31.873 1.00 41.94 96 ALA A O 1
ATOM 783 N N . SER A 1 97 ? 23.973 -4.325 -31.553 1.00 49.03 97 SER A N 1
ATOM 784 C CA . SER A 1 97 ? 23.521 -4.253 -30.177 1.00 49.03 97 SER A CA 1
ATOM 785 C C . SER A 1 97 ? 22.013 -4.040 -30.243 1.00 49.03 97 SER A C 1
ATOM 787 O O . SER A 1 97 ? 21.530 -2.955 -30.564 1.00 49.03 97 SER A O 1
ATOM 789 N N . GLN A 1 98 ? 21.261 -5.122 -30.060 1.00 55.28 98 GLN A N 1
ATOM 790 C CA . GLN A 1 98 ? 19.832 -5.029 -29.823 1.00 55.28 98 GLN A CA 1
ATOM 791 C C . GLN A 1 98 ? 19.678 -4.511 -28.400 1.00 55.28 98 GLN A C 1
ATOM 793 O O . GLN A 1 98 ? 19.683 -5.307 -27.469 1.00 55.28 98 GLN A O 1
ATOM 798 N N . ASN A 1 99 ? 19.591 -3.192 -28.235 1.00 56.53 99 ASN A N 1
ATOM 799 C CA . ASN A 1 99 ? 19.213 -2.583 -26.965 1.00 56.53 99 ASN A CA 1
ATOM 800 C C . ASN A 1 99 ? 17.739 -2.916 -26.712 1.00 56.53 99 ASN A C 1
ATOM 802 O O . ASN A 1 99 ? 16.872 -2.415 -27.436 1.00 56.53 99 ASN A O 1
ATOM 806 N N . PRO A 1 100 ? 17.417 -3.816 -25.771 1.00 61.81 100 PRO A N 1
ATOM 807 C CA . PRO A 1 100 ? 16.047 -4.239 -25.586 1.00 61.81 100 PRO A CA 1
ATOM 808 C C . PRO A 1 100 ? 15.264 -3.155 -24.843 1.00 61.81 100 PRO A C 1
ATOM 810 O O . PRO A 1 100 ? 15.738 -2.519 -23.896 1.00 61.81 100 PRO A O 1
ATOM 813 N N . ILE A 1 101 ? 14.008 -2.975 -25.245 1.00 60.72 101 ILE A N 1
ATOM 814 C CA . ILE A 1 101 ? 13.039 -2.273 -24.409 1.00 60.72 101 ILE A CA 1
ATOM 815 C C . ILE A 1 101 ? 12.633 -3.241 -23.298 1.00 60.72 101 ILE A C 1
ATOM 817 O O . ILE A 1 101 ? 11.918 -4.210 -23.544 1.00 60.72 101 ILE A O 1
ATOM 821 N N . GLU A 1 102 ? 13.098 -2.975 -22.081 1.00 65.00 102 GLU A N 1
ATOM 822 C CA . GLU A 1 102 ? 12.872 -3.831 -20.913 1.00 65.00 102 GLU A CA 1
ATOM 823 C C . GLU A 1 102 ? 11.396 -3.831 -20.504 1.00 65.00 102 GLU A C 1
ATOM 825 O O . GLU A 1 102 ? 10.804 -4.876 -20.225 1.00 65.00 102 GLU A O 1
ATOM 830 N N . LYS A 1 103 ? 10.770 -2.644 -20.458 1.00 73.69 103 LYS A N 1
ATOM 831 C CA . LYS A 1 103 ? 9.368 -2.522 -20.042 1.00 73.69 103 LYS A CA 1
ATOM 832 C C . LYS A 1 103 ? 8.712 -1.242 -20.541 1.00 73.69 103 LYS A C 1
ATOM 834 O O . LYS A 1 103 ? 9.228 -0.152 -20.323 1.00 73.69 103 LYS A O 1
ATOM 839 N N . VAL A 1 104 ? 7.511 -1.365 -21.105 1.00 81.50 104 VAL A N 1
ATOM 840 C CA . VAL A 1 104 ? 6.645 -0.229 -21.451 1.00 81.50 104 VAL A CA 1
ATOM 841 C C . VAL A 1 104 ? 5.383 -0.272 -20.593 1.00 81.50 104 VAL A C 1
ATOM 843 O O . VAL A 1 104 ? 4.642 -1.253 -20.608 1.00 81.50 104 VAL A O 1
ATOM 846 N N . HIS A 1 105 ? 5.129 0.800 -19.847 1.00 87.06 105 HIS A N 1
ATOM 847 C CA . HIS A 1 105 ? 3.923 1.013 -19.049 1.00 87.06 105 HIS A CA 1
ATOM 848 C C . HIS A 1 105 ? 3.138 2.195 -19.613 1.00 87.06 105 HIS A C 1
ATOM 850 O O . HIS A 1 105 ? 3.665 3.305 -19.715 1.00 87.06 105 HIS A O 1
ATOM 856 N N . VAL A 1 106 ? 1.880 1.957 -19.982 1.00 89.62 106 VAL A N 1
ATOM 857 C CA . VAL A 1 106 ? 1.010 2.961 -20.608 1.00 89.62 106 VAL A CA 1
ATOM 858 C C . VAL A 1 106 ? -0.330 3.012 -19.882 1.00 89.62 106 VAL A C 1
ATOM 860 O O . VAL A 1 106 ? -0.966 1.982 -19.671 1.00 89.62 106 VAL A O 1
ATOM 863 N N . GLU A 1 107 ? -0.769 4.215 -19.531 1.00 91.81 107 GLU A N 1
ATOM 864 C CA . GLU A 1 107 ? -2.055 4.504 -18.897 1.00 91.81 107 GLU A CA 1
ATOM 865 C C . GLU A 1 107 ? -2.852 5.470 -19.771 1.00 91.81 107 GLU A C 1
ATOM 867 O O . GLU A 1 107 ? -2.311 6.479 -20.224 1.00 91.81 107 GLU A O 1
ATOM 872 N N . GLY A 1 108 ? -4.145 5.200 -19.963 1.00 90.88 108 GLY A N 1
ATOM 873 C CA . GLY A 1 108 ? -5.009 6.010 -20.825 1.00 90.88 108 GLY A CA 1
ATOM 874 C C . GLY A 1 108 ? -4.716 5.832 -22.320 1.00 90.88 108 GLY A C 1
ATOM 875 O O . GLY A 1 108 ? -3.683 5.299 -22.722 1.00 90.88 108 GLY A O 1
ATOM 876 N N . GLY A 1 109 ? -5.650 6.277 -23.153 1.00 94.75 109 GLY A N 1
ATOM 877 C CA . GLY A 1 109 ? -5.642 6.084 -24.601 1.00 94.75 109 GLY A CA 1
ATOM 878 C C . GLY A 1 109 ? -6.439 4.860 -25.055 1.00 94.75 109 GLY A C 1
ATOM 879 O O . GLY A 1 109 ? -6.903 4.040 -24.262 1.00 94.75 109 GLY A O 1
ATOM 880 N N . GLY A 1 110 ? -6.636 4.753 -26.367 1.00 94.44 110 GLY A N 1
ATOM 881 C CA . GLY A 1 110 ? -7.338 3.619 -26.965 1.00 94.44 110 GLY A CA 1
ATOM 882 C C . GLY A 1 110 ? -6.517 2.332 -26.860 1.00 94.44 110 GLY A C 1
ATOM 883 O O . GLY A 1 110 ? -5.302 2.351 -27.052 1.00 94.44 110 GLY A O 1
ATOM 884 N N . VAL A 1 111 ? -7.187 1.201 -26.620 1.00 93.12 111 VAL A N 1
ATOM 885 C CA . VAL A 1 111 ? -6.548 -0.114 -26.399 1.00 93.12 111 VAL A CA 1
ATOM 886 C C . VAL A 1 111 ? -5.599 -0.507 -27.541 1.00 93.12 111 VAL A C 1
ATOM 888 O O . VAL A 1 111 ? -4.508 -1.015 -27.293 1.00 93.12 111 VAL A O 1
ATOM 891 N N . SER A 1 112 ? -5.973 -0.220 -28.792 1.00 93.69 112 SER A N 1
ATOM 892 C CA . SER A 1 112 ? -5.129 -0.467 -29.969 1.00 93.69 112 SER A CA 1
ATOM 893 C C . SER A 1 112 ? -3.847 0.372 -29.973 1.00 93.69 112 SER A C 1
ATOM 895 O O . SER A 1 112 ? -2.784 -0.142 -30.315 1.00 93.69 112 SER A O 1
ATOM 897 N N . HIS A 1 113 ? -3.927 1.638 -29.560 1.00 93.25 113 HIS A N 1
ATOM 898 C CA . HIS A 1 113 ? -2.784 2.550 -29.490 1.00 93.25 113 HIS A CA 1
ATOM 899 C C . HIS A 1 113 ? -1.838 2.179 -28.342 1.00 93.25 113 HIS A C 1
ATOM 901 O O . HIS A 1 113 ? -0.622 2.197 -28.513 1.00 93.25 113 HIS A O 1
ATOM 907 N N . ILE A 1 114 ? -2.388 1.751 -27.201 1.00 91.94 114 ILE A N 1
ATOM 908 C CA . ILE A 1 114 ? -1.606 1.202 -26.083 1.00 91.94 114 ILE A CA 1
ATOM 909 C C . ILE A 1 114 ? -0.807 -0.028 -26.544 1.00 91.94 114 ILE A C 1
ATOM 911 O O . ILE A 1 114 ? 0.399 -0.107 -26.318 1.00 91.94 114 ILE A O 1
ATOM 915 N N . ALA A 1 115 ? -1.451 -0.962 -27.249 1.00 91.06 115 ALA A N 1
ATOM 916 C CA . ALA A 1 115 ? -0.789 -2.157 -27.777 1.00 91.06 115 ALA A CA 1
ATOM 917 C C . ALA A 1 115 ? 0.251 -1.849 -28.874 1.00 91.06 115 ALA A C 1
ATOM 919 O O . ALA A 1 115 ? 1.147 -2.658 -29.129 1.00 91.06 115 ALA A O 1
ATOM 920 N N . ALA A 1 116 ? 0.132 -0.712 -29.564 1.00 90.19 116 ALA A N 1
ATOM 921 C CA . ALA A 1 116 ? 1.147 -0.240 -30.501 1.00 90.19 116 ALA A CA 1
ATOM 922 C C . ALA A 1 116 ? 2.373 0.312 -29.757 1.00 90.19 116 ALA A C 1
ATOM 924 O O . ALA A 1 116 ? 3.497 -0.044 -30.099 1.00 90.19 116 ALA A O 1
ATOM 925 N N . LEU A 1 117 ? 2.167 1.081 -28.681 1.00 88.31 117 LEU A N 1
ATOM 926 C CA . LEU A 1 117 ? 3.253 1.603 -27.842 1.00 88.31 117 LEU A CA 1
ATOM 927 C C . LEU A 1 117 ? 4.072 0.511 -27.143 1.00 88.31 117 LEU A C 1
ATOM 929 O O . LEU A 1 117 ? 5.259 0.688 -26.895 1.00 88.31 117 LEU A O 1
ATOM 933 N N . GLN A 1 118 ? 3.470 -0.644 -26.865 1.00 86.94 118 GLN A N 1
ATOM 934 C CA . GLN A 1 118 ? 4.194 -1.809 -26.343 1.00 86.94 118 GLN A CA 1
ATOM 935 C C . GLN A 1 118 ? 5.164 -2.437 -27.359 1.00 86.94 118 GLN A C 1
ATOM 937 O O . GLN A 1 118 ? 5.998 -3.250 -26.974 1.00 86.94 118 GLN A O 1
ATOM 942 N N . ARG A 1 119 ? 5.051 -2.085 -28.647 1.00 84.31 119 ARG A N 1
ATOM 943 C CA . ARG A 1 119 ? 5.844 -2.628 -29.763 1.00 84.31 119 ARG A CA 1
ATOM 944 C C . ARG A 1 119 ? 6.741 -1.574 -30.419 1.00 84.31 119 ARG A C 1
ATOM 946 O O . ARG A 1 119 ? 7.129 -1.737 -31.572 1.00 84.31 119 ARG A O 1
ATOM 953 N N . VAL A 1 120 ? 7.032 -0.494 -29.697 1.00 80.62 120 VAL A N 1
ATOM 954 C CA . VAL A 1 120 ? 7.992 0.543 -30.102 1.00 80.62 120 VAL A CA 1
ATOM 955 C C . VAL A 1 120 ? 9.327 -0.112 -30.454 1.00 80.62 120 VAL A C 1
ATOM 957 O O . VAL A 1 120 ? 9.758 -1.052 -29.789 1.00 80.62 120 VAL A O 1
ATOM 960 N N . ASN A 1 121 ? 9.966 0.364 -31.517 1.00 75.31 121 ASN A N 1
ATOM 961 C CA . ASN A 1 121 ? 11.229 -0.173 -32.008 1.00 75.31 121 ASN A CA 1
ATOM 962 C C . ASN A 1 121 ? 12.288 0.926 -31.989 1.00 75.31 121 ASN A C 1
ATOM 964 O O . ASN A 1 121 ? 12.184 1.877 -32.756 1.00 75.31 121 ASN A O 1
ATOM 968 N N . LEU A 1 122 ? 13.317 0.801 -31.151 1.00 70.12 122 LEU A N 1
ATOM 969 C CA . LEU A 1 122 ? 14.346 1.839 -30.996 1.00 70.12 122 LEU A CA 1
ATOM 970 C C . LEU A 1 122 ? 15.103 2.154 -32.295 1.00 70.12 122 LEU A C 1
ATOM 972 O O . LEU A 1 122 ? 15.619 3.258 -32.434 1.00 70.12 122 LEU A O 1
ATOM 976 N N . ASP A 1 123 ? 15.109 1.230 -33.258 1.00 70.62 123 ASP A N 1
ATOM 977 C CA . ASP A 1 123 ? 15.741 1.423 -34.565 1.00 70.62 123 ASP A CA 1
ATOM 978 C C . ASP A 1 123 ? 14.917 2.290 -35.540 1.00 70.62 123 ASP A C 1
ATOM 980 O O . ASP A 1 123 ? 15.420 2.644 -36.607 1.00 70.62 123 ASP A O 1
ATOM 984 N N . ASP A 1 124 ? 13.665 2.636 -35.207 1.00 73.12 124 ASP A N 1
ATOM 985 C CA . ASP A 1 124 ? 12.775 3.435 -36.065 1.00 73.12 124 ASP A CA 1
ATOM 986 C C . ASP A 1 124 ? 12.109 4.606 -35.307 1.00 73.12 124 ASP A C 1
ATOM 988 O O . ASP A 1 124 ? 10.946 4.528 -34.890 1.00 73.12 124 ASP A O 1
ATOM 992 N N . PRO A 1 125 ? 12.831 5.730 -35.121 1.00 73.62 125 PRO A N 1
ATOM 993 C CA . PRO A 1 125 ? 12.316 6.904 -34.414 1.00 73.62 125 PRO A CA 1
ATOM 994 C C . PRO A 1 125 ? 11.071 7.522 -35.063 1.00 73.62 125 PRO A C 1
ATOM 996 O O . PRO A 1 125 ? 10.189 8.014 -34.357 1.00 73.62 125 PRO A O 1
ATOM 999 N N . ASN A 1 126 ? 10.975 7.474 -36.394 1.00 74.81 126 ASN A N 1
ATOM 1000 C CA . ASN A 1 126 ? 9.877 8.090 -37.136 1.00 74.81 126 ASN A CA 1
ATOM 1001 C C . ASN A 1 126 ? 8.575 7.305 -36.950 1.00 74.81 126 ASN A C 1
ATOM 1003 O O . ASN A 1 126 ? 7.543 7.902 -36.635 1.00 74.81 126 ASN A O 1
ATOM 1007 N N . ALA A 1 127 ? 8.623 5.973 -37.060 1.00 77.75 127 ALA A N 1
ATOM 1008 C CA . ALA A 1 127 ? 7.460 5.136 -36.776 1.00 77.75 127 ALA A CA 1
ATOM 1009 C C . ALA A 1 127 ? 7.031 5.241 -35.303 1.00 77.75 127 ALA A C 1
ATOM 1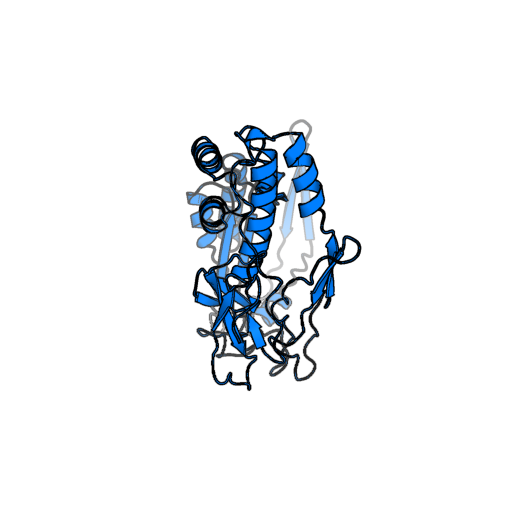011 O O . ALA A 1 127 ? 5.839 5.306 -35.000 1.00 77.75 127 ALA A O 1
ATOM 1012 N N . ASN A 1 128 ? 7.987 5.322 -34.371 1.00 81.56 128 ASN A N 1
ATOM 1013 C CA . ASN A 1 128 ? 7.681 5.491 -32.948 1.00 81.56 128 ASN A CA 1
ATOM 1014 C C . ASN A 1 128 ? 6.973 6.815 -32.653 1.00 81.56 128 ASN A C 1
ATOM 1016 O O . ASN A 1 128 ? 6.045 6.846 -31.841 1.00 81.56 128 ASN A O 1
ATOM 1020 N N . TRP A 1 129 ? 7.395 7.900 -33.308 1.00 83.00 129 TRP A N 1
ATOM 1021 C CA . TRP A 1 129 ? 6.742 9.199 -33.185 1.00 83.00 129 TRP A CA 1
ATOM 1022 C C . TRP A 1 129 ? 5.288 9.144 -33.660 1.00 83.00 129 TRP A C 1
ATOM 1024 O O . TRP A 1 129 ? 4.396 9.638 -32.970 1.00 83.00 129 TRP A O 1
ATOM 1034 N N . GLU A 1 130 ? 5.028 8.487 -34.792 1.00 85.94 130 GLU A N 1
ATOM 1035 C CA . GLU A 1 130 ? 3.670 8.300 -35.307 1.00 85.94 130 GLU A CA 1
ATOM 1036 C C . GLU A 1 130 ? 2.802 7.484 -34.334 1.00 85.94 130 GLU A C 1
ATOM 1038 O O . GLU A 1 130 ? 1.683 7.886 -34.002 1.00 85.94 130 GLU A O 1
ATOM 1043 N N . ILE A 1 131 ? 3.337 6.382 -33.796 1.00 89.19 131 ILE A N 1
ATOM 1044 C CA . ILE A 1 131 ? 2.660 5.561 -32.779 1.00 89.19 131 ILE A CA 1
ATOM 1045 C C . ILE A 1 131 ? 2.316 6.401 -31.538 1.00 89.19 131 ILE A C 1
ATOM 1047 O O . ILE A 1 131 ? 1.183 6.345 -31.047 1.00 89.19 131 ILE A O 1
ATOM 1051 N N . TYR A 1 132 ? 3.268 7.195 -31.042 1.00 90.88 132 TYR A N 1
ATOM 1052 C CA . TYR A 1 132 ? 3.069 8.061 -29.881 1.00 90.88 132 TYR A CA 1
ATOM 1053 C C . TYR A 1 132 ? 2.031 9.154 -30.142 1.00 90.88 132 TYR A C 1
ATOM 1055 O O . TYR A 1 132 ? 1.152 9.370 -29.307 1.00 90.88 132 TYR A O 1
ATOM 1063 N N . SER A 1 133 ? 2.091 9.813 -31.301 1.00 91.44 133 SER A N 1
ATOM 1064 C CA . SER A 1 133 ? 1.145 10.866 -31.676 1.00 91.44 133 SER A CA 1
ATOM 1065 C C . SER A 1 133 ? -0.285 10.328 -31.742 1.00 91.44 133 SER A C 1
ATOM 1067 O O . SER A 1 133 ? -1.188 10.887 -31.117 1.00 91.44 133 SER A O 1
ATOM 1069 N N . ASN A 1 134 ? -0.483 9.183 -32.403 1.00 92.62 134 ASN A N 1
ATOM 1070 C CA . ASN A 1 134 ? -1.791 8.531 -32.502 1.00 92.62 134 ASN A CA 1
ATOM 1071 C C . ASN A 1 134 ? -2.338 8.133 -31.121 1.00 92.62 134 ASN A C 1
ATOM 1073 O O . ASN A 1 134 ? -3.522 8.316 -30.822 1.00 92.62 134 ASN A O 1
ATOM 1077 N N . TRP A 1 135 ? -1.475 7.631 -30.232 1.00 95.31 135 TRP A N 1
ATOM 1078 C CA . TRP A 1 135 ? -1.862 7.385 -28.846 1.00 95.31 135 TRP A CA 1
ATOM 1079 C C . TRP A 1 135 ? -2.263 8.673 -28.120 1.00 95.31 135 TRP A C 1
ATOM 1081 O O . TRP A 1 135 ? -3.339 8.707 -27.519 1.00 95.31 135 TRP A O 1
ATOM 1091 N N . ALA A 1 136 ? -1.452 9.729 -28.197 1.00 93.38 136 ALA A N 1
ATOM 1092 C CA . ALA A 1 136 ? -1.695 10.995 -27.510 1.00 93.38 136 ALA A CA 1
ATOM 1093 C C . ALA A 1 136 ? -3.011 11.659 -27.951 1.00 93.38 136 ALA A C 1
ATOM 1095 O O . ALA A 1 136 ? -3.726 12.231 -27.124 1.00 93.38 136 ALA A O 1
ATOM 1096 N N . GLU A 1 137 ? -3.384 11.535 -29.226 1.00 93.81 137 GLU A N 1
ATOM 1097 C CA . GLU A 1 137 ? -4.702 11.953 -29.709 1.00 93.81 137 GLU A CA 1
ATOM 1098 C C . GLU A 1 137 ? -5.826 11.121 -29.081 1.00 93.81 137 GLU A C 1
ATOM 1100 O O . GLU A 1 137 ? -6.810 11.676 -28.583 1.00 93.81 137 GLU A O 1
ATOM 1105 N N . SER A 1 138 ? -5.652 9.797 -29.017 1.00 96.12 138 SER A N 1
ATOM 1106 C CA . SER A 1 138 ? -6.644 8.884 -28.440 1.00 96.12 138 SER A CA 1
ATOM 1107 C C . SER A 1 138 ? -6.891 9.110 -26.941 1.00 96.12 138 SER A C 1
ATOM 1109 O O . SER A 1 138 ? -7.992 8.850 -26.455 1.00 96.12 138 SER A O 1
ATOM 1111 N N . VAL A 1 139 ? -5.907 9.639 -26.203 1.00 95.69 139 VAL A N 1
ATOM 1112 C CA . VAL A 1 139 ? -6.026 9.957 -24.768 1.00 95.69 139 VAL A CA 1
ATOM 1113 C C . VAL A 1 139 ? -7.143 10.965 -24.499 1.00 95.69 139 VAL A C 1
ATOM 1115 O O . VAL A 1 139 ? -7.786 10.894 -23.455 1.00 95.69 139 VAL A O 1
ATOM 1118 N N . ARG A 1 140 ? -7.427 11.877 -25.438 1.00 91.38 140 ARG A N 1
ATOM 1119 C CA . ARG A 1 140 ? -8.530 12.841 -25.286 1.00 91.38 140 ARG A CA 1
ATOM 1120 C C . ARG A 1 140 ? -9.893 12.152 -25.232 1.00 91.38 140 ARG A C 1
ATOM 1122 O O . ARG A 1 140 ? -10.771 12.602 -24.503 1.00 91.38 140 ARG A O 1
ATOM 1129 N N . SER A 1 141 ? -10.061 11.076 -25.995 1.00 94.62 141 SER A N 1
ATOM 1130 C CA . SER A 1 141 ? -11.304 10.298 -26.057 1.00 94.62 141 SER A CA 1
ATOM 1131 C C . SER A 1 141 ? -11.366 9.195 -25.002 1.00 94.62 141 SER A C 1
ATOM 1133 O O . SER A 1 141 ? -12.454 8.833 -24.565 1.00 94.62 141 SER A O 1
ATOM 1135 N N . PHE A 1 142 ? -10.211 8.678 -24.579 1.00 95.44 142 PHE A N 1
ATOM 1136 C CA . PHE A 1 142 ? -10.095 7.574 -23.626 1.00 95.44 142 PHE A CA 1
ATOM 1137 C C . PHE A 1 142 ? -9.133 7.921 -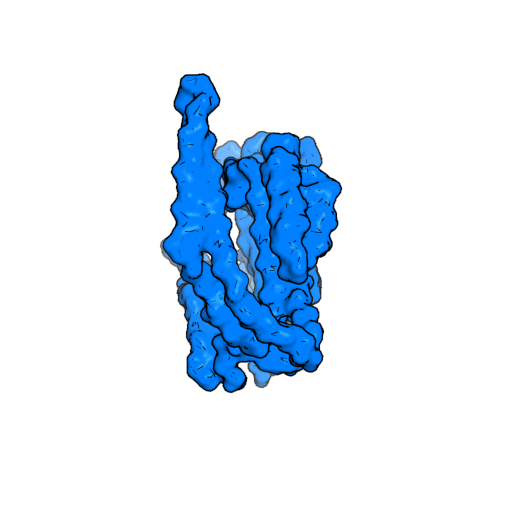22.479 1.00 95.44 142 PHE A C 1
ATOM 1139 O O . PHE A 1 142 ? -8.105 7.259 -22.318 1.00 95.44 142 PHE A O 1
ATOM 1146 N N . PRO A 1 143 ? -9.400 8.971 -21.685 1.00 95.12 143 PRO A N 1
ATOM 1147 C CA . PRO A 1 143 ? -8.502 9.341 -20.603 1.00 95.12 143 PRO A CA 1
ATOM 1148 C C . PRO A 1 143 ? -8.547 8.310 -19.472 1.00 95.12 143 PRO A C 1
ATOM 1150 O O . PRO A 1 143 ? -9.583 7.709 -19.191 1.00 95.12 143 PRO A O 1
ATOM 1153 N N . SER A 1 144 ? -7.428 8.165 -18.771 1.00 94.06 144 SER A N 1
ATOM 1154 C CA . SER A 1 144 ? -7.354 7.493 -17.474 1.00 94.06 144 SER A CA 1
ATOM 1155 C C . SER A 1 144 ? -7.073 8.514 -16.371 1.00 94.06 144 SER A C 1
ATOM 1157 O O . SER A 1 144 ? -6.593 9.621 -16.635 1.00 94.06 144 SER A O 1
ATOM 1159 N N . VAL A 1 145 ? -7.372 8.152 -15.123 1.00 92.00 145 VAL A N 1
ATOM 1160 C CA . VAL A 1 145 ? -7.031 8.987 -13.969 1.00 92.00 145 VAL A CA 1
ATOM 1161 C C . VAL A 1 145 ? -5.538 8.846 -13.677 1.00 92.00 145 VAL A C 1
ATOM 1163 O O . VAL A 1 145 ? -5.085 7.820 -13.174 1.00 92.00 145 VAL A O 1
ATOM 1166 N N . ILE A 1 146 ? -4.784 9.903 -13.956 1.00 89.81 146 ILE A N 1
ATOM 1167 C CA . ILE A 1 146 ? -3.352 10.039 -13.683 1.00 89.81 146 ILE A CA 1
ATOM 1168 C C . ILE A 1 146 ? -3.121 10.999 -12.505 1.00 89.81 146 ILE A C 1
ATOM 1170 O O . ILE A 1 146 ? -3.999 11.785 -12.145 1.00 89.81 146 ILE A O 1
ATOM 1174 N N . LYS A 1 147 ? -1.918 10.970 -11.912 1.00 86.94 147 LYS A N 1
ATOM 1175 C CA . LYS A 1 147 ? -1.520 11.861 -10.795 1.00 86.94 147 LYS A CA 1
ATOM 1176 C C . LYS A 1 147 ? -2.572 11.902 -9.674 1.00 86.94 147 LYS A C 1
ATOM 1178 O O . LYS A 1 147 ? -3.067 12.963 -9.297 1.00 86.94 147 LYS A O 1
ATOM 1183 N N . GLN A 1 148 ? -2.951 10.721 -9.201 1.00 91.88 148 GLN A N 1
ATOM 1184 C CA . GLN A 1 148 ? -4.008 10.541 -8.213 1.00 91.88 148 GLN A CA 1
ATOM 1185 C C . GLN A 1 148 ? -3.563 11.045 -6.836 1.00 91.88 148 GLN A C 1
ATOM 1187 O O . GLN A 1 148 ? -2.427 10.811 -6.421 1.00 91.88 148 GLN A O 1
ATOM 1192 N N . LYS A 1 149 ? -4.476 11.695 -6.114 1.00 93.50 149 LYS A N 1
ATOM 1193 C CA . LYS A 1 149 ? -4.379 11.895 -4.668 1.00 93.50 149 LYS A CA 1
ATOM 1194 C C . LYS A 1 149 ? -5.291 10.893 -3.982 1.00 93.50 149 LYS A C 1
ATOM 1196 O O . LYS A 1 149 ? -6.466 10.763 -4.332 1.00 93.50 149 LYS A O 1
ATOM 1201 N N . LEU A 1 150 ? -4.722 10.187 -3.019 1.00 94.44 150 LEU A N 1
ATOM 1202 C CA . LEU A 1 150 ? -5.394 9.134 -2.279 1.00 94.44 150 LEU A CA 1
ATOM 1203 C C . LEU A 1 150 ? -5.839 9.663 -0.917 1.00 94.44 150 LEU A C 1
ATOM 1205 O O . LEU A 1 150 ? -5.088 10.374 -0.250 1.00 94.44 150 LEU A O 1
ATOM 1209 N N . GLN A 1 151 ? -7.045 9.290 -0.503 1.00 95.56 151 GLN A N 1
ATOM 1210 C CA . GLN A 1 151 ? -7.552 9.507 0.850 1.00 95.56 151 GLN A CA 1
ATOM 1211 C C . GLN A 1 151 ? -7.994 8.183 1.479 1.00 95.56 151 GLN A C 1
ATOM 1213 O O . GLN A 1 151 ? -8.383 7.271 0.744 1.00 95.56 151 GLN A O 1
ATOM 1218 N N . PRO A 1 152 ? -7.944 8.052 2.817 1.00 96.25 152 PRO A N 1
ATOM 1219 C CA . PRO A 1 152 ? -8.349 6.829 3.500 1.00 96.25 152 PRO A CA 1
ATOM 1220 C C . PRO A 1 152 ? -9.794 6.454 3.174 1.00 96.25 152 PRO A C 1
ATOM 1222 O O . PRO A 1 152 ? -10.701 7.285 3.254 1.00 96.25 152 PRO A O 1
ATOM 1225 N N . ILE A 1 153 ? -10.029 5.183 2.843 1.00 96.31 153 ILE A N 1
ATOM 1226 C CA . ILE A 1 153 ? -11.370 4.689 2.496 1.00 96.31 153 ILE A CA 1
ATOM 1227 C C . ILE A 1 153 ? -12.355 4.786 3.675 1.00 96.31 153 ILE A C 1
ATOM 1229 O O . ILE A 1 153 ? -13.568 4.831 3.466 1.00 96.31 153 ILE A O 1
ATOM 1233 N N . SER A 1 154 ? -11.845 4.895 4.909 1.00 95.56 154 SER A N 1
ATOM 1234 C CA . SER A 1 154 ? -12.639 5.157 6.113 1.00 95.56 154 SER A CA 1
ATOM 1235 C C . SER A 1 154 ? -13.484 6.427 6.007 1.00 95.56 154 SER A C 1
ATOM 1237 O O . SER A 1 154 ? -14.608 6.442 6.501 1.00 95.56 154 SER A O 1
ATOM 1239 N N . GLU A 1 155 ? -13.023 7.462 5.300 1.00 94.94 155 GLU A N 1
ATOM 1240 C CA . GLU A 1 155 ? -13.768 8.723 5.163 1.00 94.94 155 GLU A CA 1
ATOM 1241 C C . GLU A 1 155 ? -15.052 8.602 4.329 1.00 94.94 155 GLU A C 1
ATOM 1243 O O . GLU A 1 155 ? -15.918 9.478 4.384 1.00 94.94 155 GLU A O 1
ATOM 1248 N N . LEU A 1 156 ? -15.220 7.504 3.586 1.00 94.88 156 LEU A N 1
ATOM 1249 C CA . LEU A 1 156 ? -16.449 7.216 2.845 1.00 94.88 156 LEU A CA 1
ATOM 1250 C C . LEU A 1 156 ? -17.559 6.613 3.727 1.00 94.88 156 LEU A C 1
ATOM 1252 O O . LEU A 1 156 ? -18.695 6.473 3.271 1.00 94.88 156 LEU A O 1
ATOM 1256 N N . VAL A 1 157 ? -17.269 6.264 4.985 1.00 95.06 157 VAL A N 1
ATOM 1257 C CA . VAL A 1 157 ? -18.245 5.687 5.920 1.00 95.06 157 VAL A CA 1
ATOM 1258 C C . VAL A 1 157 ? -19.079 6.804 6.556 1.00 95.06 157 VAL A C 1
ATOM 1260 O O . VAL A 1 157 ? -18.695 7.378 7.572 1.00 95.06 157 VAL A O 1
ATOM 1263 N N . LYS A 1 158 ? -20.227 7.125 5.948 1.00 90.06 158 LYS A N 1
ATOM 1264 C CA . LYS A 1 158 ? -21.138 8.184 6.433 1.00 90.06 158 LYS A CA 1
ATOM 1265 C C . LYS A 1 158 ? -22.588 7.727 6.575 1.00 90.06 158 LYS A C 1
ATOM 1267 O O . LYS A 1 158 ? -23.201 7.947 7.607 1.00 90.06 158 LYS A O 1
ATOM 1272 N N . GLU A 1 159 ? -23.132 7.061 5.562 1.00 88.19 159 GLU A N 1
ATOM 1273 C CA . GLU A 1 159 ? -24.570 6.762 5.466 1.00 88.19 159 GLU A CA 1
ATOM 1274 C C . GLU A 1 159 ? -24.873 5.278 5.735 1.00 88.19 159 GLU A C 1
ATOM 1276 O O . GLU A 1 159 ? -25.466 4.577 4.913 1.00 88.19 159 GLU A O 1
ATOM 1281 N N . VAL A 1 160 ? -24.419 4.767 6.882 1.00 92.25 160 VAL A N 1
ATOM 1282 C CA . VAL A 1 160 ? -24.681 3.391 7.345 1.00 92.25 160 VAL A CA 1
ATOM 1283 C C . VAL A 1 160 ? -25.005 3.386 8.838 1.00 92.25 160 VAL A C 1
ATOM 1285 O O . VAL A 1 160 ? -24.560 4.261 9.571 1.00 92.25 160 VAL A O 1
ATOM 1288 N N . GLN A 1 161 ? -25.753 2.386 9.315 1.00 91.25 161 GLN A N 1
ATOM 1289 C CA . GLN A 1 161 ? -25.992 2.226 10.753 1.00 91.25 161 GLN A CA 1
ATOM 1290 C C . GLN A 1 161 ? -24.659 2.081 11.501 1.00 91.25 161 GLN A C 1
ATOM 1292 O O . GLN A 1 161 ? -23.813 1.277 11.086 1.00 91.25 161 GLN A O 1
ATOM 1297 N N . CYS A 1 162 ? -24.513 2.821 12.605 1.00 92.75 162 CYS A N 1
ATOM 1298 C CA . CYS A 1 162 ? -23.286 2.894 13.399 1.00 92.75 162 CYS A CA 1
ATOM 1299 C C . CYS A 1 162 ? -22.099 3.437 12.596 1.00 92.75 162 CYS A C 1
ATOM 1301 O O . CYS A 1 162 ? -21.002 2.880 12.654 1.00 92.75 162 CYS A O 1
ATOM 1303 N N . SER A 1 163 ? -22.319 4.474 11.781 1.00 93.81 163 SER A N 1
ATOM 1304 C CA . SER A 1 163 ? -21.304 5.005 10.868 1.00 93.81 163 SER A CA 1
ATOM 1305 C C . SER A 1 163 ? -20.072 5.520 11.599 1.00 93.81 163 SER A C 1
ATOM 1307 O O . SER A 1 163 ? -18.965 5.280 11.123 1.00 93.81 163 SER A O 1
ATOM 1309 N N . GLY A 1 164 ? -20.235 6.176 12.753 1.00 93.19 164 GLY A N 1
ATOM 1310 C CA . GLY A 1 164 ? -19.108 6.703 13.521 1.00 93.19 164 GLY A CA 1
ATOM 1311 C C . GLY A 1 164 ? -18.232 5.577 14.064 1.00 93.19 164 GLY A C 1
ATOM 1312 O O . GLY A 1 164 ? -17.028 5.539 13.804 1.00 93.19 164 GLY A O 1
ATOM 1313 N N . VAL A 1 165 ? -18.858 4.589 14.711 1.00 92.56 165 VAL A N 1
ATOM 1314 C CA . VAL A 1 165 ? -18.177 3.379 15.213 1.00 92.56 165 VAL A CA 1
ATOM 1315 C C . VAL A 1 165 ? -17.495 2.607 14.083 1.00 92.56 165 VAL A C 1
ATOM 1317 O O . VAL A 1 165 ? -16.324 2.239 14.189 1.00 92.56 165 VAL A O 1
ATOM 1320 N N . LYS A 1 166 ? -18.193 2.399 12.961 1.00 94.44 166 LYS A N 1
ATOM 1321 C CA . LYS A 1 166 ? -17.638 1.673 11.815 1.00 94.44 166 LYS A CA 1
ATOM 1322 C C . LYS A 1 166 ? -16.483 2.418 11.159 1.00 94.44 166 LYS A C 1
ATOM 1324 O O . LYS A 1 166 ? -15.526 1.761 10.757 1.00 94.44 166 LYS A O 1
ATOM 1329 N N . ARG A 1 167 ? -16.541 3.751 11.067 1.00 95.06 167 ARG A N 1
ATOM 1330 C CA . ARG A 1 167 ? -15.444 4.581 10.551 1.00 95.06 167 ARG A CA 1
ATOM 1331 C C . ARG A 1 167 ? -14.198 4.437 11.418 1.00 95.06 167 ARG A C 1
ATOM 1333 O O . ARG A 1 167 ? -13.121 4.176 10.885 1.00 95.06 167 ARG A O 1
ATOM 1340 N N . LEU A 1 168 ? -14.360 4.557 12.736 1.00 92.62 168 LEU A N 1
ATOM 1341 C CA . LEU A 1 168 ? -13.282 4.393 13.709 1.00 92.62 168 LEU A CA 1
ATOM 1342 C C . LEU A 1 168 ? -12.618 3.015 13.584 1.00 92.62 168 LEU A C 1
ATOM 1344 O O . LEU A 1 168 ? -11.403 2.919 13.441 1.00 92.62 168 LEU A O 1
ATOM 1348 N N . TYR A 1 169 ? -13.418 1.950 13.575 1.00 93.25 169 TYR A N 1
ATOM 1349 C CA . TYR A 1 169 ? -12.920 0.583 13.433 1.00 93.25 169 TYR A CA 1
ATOM 1350 C C . TYR A 1 169 ? -12.293 0.297 12.074 1.00 93.25 169 TYR A C 1
ATOM 1352 O O . TYR A 1 169 ? -11.322 -0.450 12.008 1.00 93.25 169 TYR A O 1
ATOM 1360 N N . LEU A 1 170 ? -12.784 0.912 10.997 1.00 95.19 170 LEU A N 1
ATOM 1361 C CA . LEU A 1 170 ? -12.160 0.773 9.687 1.00 95.19 170 LEU A CA 1
ATOM 1362 C C . LEU A 1 170 ? -10.793 1.461 9.645 1.00 95.19 170 LEU A C 1
ATOM 1364 O O . LEU A 1 170 ? -9.872 0.899 9.068 1.00 95.19 170 LEU A O 1
ATOM 1368 N N . ARG A 1 171 ? -10.623 2.616 10.301 1.00 94.06 171 ARG A N 1
ATOM 1369 C CA . ARG A 1 171 ? -9.305 3.253 10.452 1.00 94.06 171 ARG A CA 1
ATOM 1370 C C . ARG A 1 171 ? -8.328 2.356 11.222 1.00 94.06 171 ARG A C 1
ATOM 1372 O O . ARG A 1 171 ? -7.237 2.118 10.719 1.00 94.06 171 ARG A O 1
ATOM 1379 N N . ARG A 1 172 ? -8.746 1.780 12.358 1.00 90.75 172 ARG A N 1
ATOM 1380 C CA . ARG A 1 172 ? -7.930 0.800 13.108 1.00 90.75 172 ARG A CA 1
ATOM 1381 C C . ARG A 1 172 ? -7.556 -0.412 12.260 1.00 90.75 172 ARG A C 1
ATOM 1383 O O . ARG A 1 172 ? -6.396 -0.797 12.198 1.00 90.75 172 ARG A O 1
ATOM 1390 N N . ALA A 1 173 ? -8.529 -0.971 11.543 1.00 93.31 173 ALA A N 1
ATOM 1391 C CA . ALA A 1 173 ? -8.287 -2.109 10.670 1.00 93.31 173 ALA A CA 1
ATOM 1392 C C . ALA A 1 173 ? -7.329 -1.769 9.518 1.00 93.31 173 ALA A C 1
ATOM 1394 O O . ALA A 1 173 ? -6.558 -2.631 9.120 1.00 93.31 173 ALA A O 1
ATOM 1395 N N . ILE A 1 174 ? -7.347 -0.541 8.981 1.00 94.69 174 ILE A N 1
ATOM 1396 C CA . ILE A 1 174 ? -6.374 -0.099 7.968 1.00 94.69 174 ILE A CA 1
ATOM 1397 C C . ILE A 1 174 ? -4.964 -0.061 8.559 1.00 94.69 174 ILE A C 1
ATOM 1399 O O . ILE A 1 174 ? -4.044 -0.545 7.906 1.00 94.69 174 ILE A O 1
ATOM 1403 N N . GLU A 1 175 ? -4.789 0.476 9.770 1.00 89.56 175 GLU A N 1
ATOM 1404 C CA . GLU A 1 175 ? -3.489 0.482 10.460 1.00 89.56 175 GLU A CA 1
ATOM 1405 C C . GLU A 1 175 ? -2.964 -0.948 10.638 1.00 89.56 175 GLU A C 1
ATOM 1407 O O . GLU A 1 175 ? -1.873 -1.263 10.162 1.00 89.56 175 GLU A O 1
ATOM 1412 N N . GLN A 1 176 ? -3.787 -1.837 11.200 1.00 88.25 176 GLN A N 1
ATOM 1413 C CA . GLN A 1 176 ? -3.435 -3.244 11.394 1.00 88.25 176 GLN A CA 1
ATOM 1414 C C . GLN A 1 176 ? -3.145 -3.963 10.062 1.00 88.25 176 GLN A C 1
ATOM 1416 O O . GLN A 1 176 ? -2.172 -4.704 9.950 1.00 88.25 176 GLN A O 1
ATOM 1421 N N . TYR A 1 177 ? -3.941 -3.713 9.020 1.00 91.31 177 TYR A N 1
ATOM 1422 C CA . TYR A 1 177 ? -3.755 -4.326 7.704 1.00 91.31 177 TYR A CA 1
ATOM 1423 C C . TYR A 1 177 ? -2.453 -3.893 7.030 1.00 91.31 177 TYR A C 1
ATOM 1425 O O . TYR A 1 177 ? -1.792 -4.709 6.389 1.00 91.31 177 TYR A O 1
ATOM 1433 N N . LEU A 1 178 ? -2.077 -2.618 7.151 1.00 90.00 178 LEU A N 1
ATOM 1434 C CA . LEU A 1 178 ? -0.811 -2.123 6.614 1.00 90.00 178 LEU A CA 1
ATOM 1435 C C . LEU A 1 178 ? 0.383 -2.727 7.360 1.00 90.00 178 LEU A C 1
ATOM 1437 O O . LEU A 1 178 ? 1.375 -3.053 6.720 1.00 90.00 178 LEU A O 1
ATOM 1441 N N . GLU A 1 179 ? 0.273 -2.931 8.673 1.00 86.38 179 GLU A N 1
ATOM 1442 C CA . GLU A 1 179 ? 1.312 -3.577 9.483 1.00 86.38 179 GLU A CA 1
ATOM 1443 C C . GLU A 1 179 ? 1.462 -5.071 9.174 1.00 86.38 179 GLU A C 1
ATOM 1445 O O . GLU A 1 179 ? 2.583 -5.564 9.049 1.00 86.38 179 GLU A O 1
ATOM 1450 N N . GLU A 1 180 ? 0.352 -5.795 9.002 1.00 85.19 180 GLU A N 1
ATOM 1451 C CA . GLU A 1 180 ? 0.362 -7.211 8.610 1.00 85.19 180 GLU A CA 1
ATOM 1452 C C . GLU A 1 180 ? 0.984 -7.411 7.221 1.00 85.19 180 GLU A C 1
ATOM 1454 O O . GLU A 1 180 ? 1.685 -8.395 6.992 1.00 85.19 180 GLU A O 1
ATOM 1459 N N . ASN A 1 181 ? 0.758 -6.479 6.292 1.00 86.12 181 ASN A N 1
ATOM 1460 C CA . ASN A 1 181 ? 1.219 -6.592 4.906 1.00 86.12 181 ASN A CA 1
ATOM 1461 C C . ASN A 1 181 ? 2.525 -5.838 4.613 1.00 86.12 181 ASN A C 1
ATOM 1463 O O . ASN A 1 181 ? 2.950 -5.793 3.457 1.00 86.12 181 ASN A O 1
ATOM 1467 N N . ASP A 1 182 ? 3.173 -5.261 5.628 1.00 87.81 182 ASP A N 1
ATOM 1468 C CA . ASP A 1 182 ? 4.429 -4.540 5.442 1.00 87.81 182 ASP A CA 1
ATOM 1469 C C . ASP A 1 182 ? 5.540 -5.490 4.955 1.00 87.81 182 ASP A C 1
ATOM 1471 O O . ASP A 1 182 ? 5.643 -6.653 5.361 1.00 87.81 182 ASP A O 1
ATOM 1475 N N . ALA A 1 183 ? 6.392 -4.995 4.059 1.00 91.31 183 ALA A N 1
ATOM 1476 C CA . ALA A 1 183 ? 7.487 -5.775 3.496 1.00 91.31 183 ALA A CA 1
ATOM 1477 C C . ALA A 1 183 ? 8.601 -6.071 4.521 1.00 91.31 183 ALA A C 1
ATOM 1479 O O . ALA A 1 183 ? 9.443 -6.930 4.271 1.00 91.31 183 ALA A O 1
ATOM 1480 N N . CYS A 1 184 ? 8.593 -5.415 5.686 1.00 89.06 184 CYS A N 1
ATOM 1481 C CA . CYS A 1 184 ? 9.525 -5.652 6.785 1.00 89.06 184 CYS A CA 1
ATOM 1482 C C . CYS A 1 184 ? 9.509 -7.096 7.311 1.00 89.06 184 CYS A C 1
ATOM 1484 O O . CYS A 1 184 ? 10.505 -7.535 7.884 1.00 89.06 184 CYS A O 1
ATOM 1486 N N . HIS A 1 185 ? 8.401 -7.827 7.124 1.00 87.56 185 HIS A N 1
ATOM 1487 C CA . HIS A 1 185 ? 8.269 -9.239 7.513 1.00 87.56 185 HIS A CA 1
ATOM 1488 C C . HIS A 1 185 ? 9.071 -10.171 6.602 1.00 87.56 185 HIS A C 1
ATOM 1490 O O . HIS A 1 185 ? 9.317 -11.329 6.936 1.00 87.56 185 HIS A O 1
ATOM 1496 N N . CYS A 1 186 ? 9.483 -9.676 5.438 1.00 90.69 186 CYS A N 1
ATOM 1497 C CA . CYS A 1 186 ? 10.266 -10.427 4.482 1.00 90.69 186 CYS A CA 1
ATOM 1498 C C . CYS A 1 186 ? 11.767 -10.332 4.772 1.00 90.69 186 CYS A C 1
ATOM 1500 O O . CYS A 1 186 ? 12.278 -9.347 5.311 1.00 90.69 186 CYS A O 1
ATOM 1502 N N . GLN A 1 187 ? 12.491 -11.368 4.349 1.00 91.50 187 GLN A N 1
ATOM 1503 C CA . GLN A 1 187 ? 13.947 -11.324 4.294 1.00 91.50 187 GLN A CA 1
ATOM 1504 C C . GLN A 1 187 ? 14.410 -10.354 3.194 1.00 91.50 187 GLN A C 1
ATOM 1506 O O . GLN A 1 187 ? 13.740 -10.229 2.164 1.00 91.50 187 GLN A O 1
ATOM 1511 N N . PRO A 1 188 ? 15.558 -9.687 3.381 1.00 93.62 188 PRO A N 1
ATOM 1512 C CA . PRO A 1 188 ? 16.053 -8.713 2.428 1.00 93.62 188 PRO A CA 1
ATOM 1513 C C . PRO A 1 188 ? 16.600 -9.413 1.179 1.00 93.62 188 PRO A C 1
ATOM 1515 O O . PRO A 1 188 ? 17.244 -10.463 1.256 1.00 93.62 188 PRO A O 1
ATOM 1518 N N . CYS A 1 189 ? 16.355 -8.818 0.015 1.00 94.12 189 CYS A N 1
ATOM 1519 C CA . CYS A 1 189 ? 16.846 -9.330 -1.260 1.00 94.12 189 CYS A CA 1
ATOM 1520 C C . CYS A 1 189 ? 18.355 -9.089 -1.415 1.00 94.12 189 CYS A C 1
ATOM 1522 O O . CYS A 1 189 ? 18.940 -8.208 -0.778 1.00 94.12 189 CYS A O 1
ATOM 1524 N N . ARG A 1 190 ? 19.010 -9.861 -2.288 1.00 92.19 190 ARG A N 1
ATOM 1525 C CA . ARG A 1 190 ? 20.423 -9.643 -2.631 1.00 92.19 190 ARG A CA 1
ATOM 1526 C C . ARG A 1 190 ? 20.578 -8.392 -3.501 1.00 92.19 190 ARG A C 1
ATOM 1528 O O . ARG A 1 190 ? 19.603 -7.884 -4.050 1.00 92.19 190 ARG A O 1
ATOM 1535 N N . ASN A 1 191 ? 21.812 -7.889 -3.592 1.00 90.31 191 ASN A N 1
ATOM 1536 C CA . ASN A 1 191 ? 22.195 -6.751 -4.439 1.00 90.31 191 ASN A CA 1
ATOM 1537 C C . ASN A 1 191 ? 21.273 -5.520 -4.302 1.00 90.31 191 ASN A C 1
ATOM 1539 O O . ASN A 1 191 ? 20.886 -4.906 -5.293 1.00 90.31 191 ASN A O 1
ATOM 1543 N N . ASN A 1 192 ? 20.891 -5.184 -3.063 1.00 91.06 192 ASN A N 1
ATOM 1544 C CA . ASN A 1 192 ? 19.967 -4.087 -2.748 1.00 91.06 192 ASN A CA 1
ATOM 1545 C C . ASN A 1 192 ? 18.618 -4.164 -3.496 1.00 91.06 192 ASN A C 1
ATOM 1547 O O . ASN A 1 192 ? 17.990 -3.132 -3.736 1.00 91.06 192 ASN A O 1
ATOM 1551 N N . GLY A 1 193 ? 18.171 -5.367 -3.873 1.00 92.06 193 GLY A N 1
ATOM 1552 C CA . GLY A 1 193 ? 16.842 -5.580 -4.438 1.00 92.06 193 GLY A CA 1
ATOM 1553 C C . GLY A 1 193 ? 15.753 -5.114 -3.470 1.00 92.06 193 GLY A C 1
ATOM 1554 O O . GLY A 1 193 ? 15.875 -5.256 -2.252 1.00 92.06 193 GLY A O 1
ATOM 1555 N N . MET A 1 194 ? 14.677 -4.548 -4.009 1.00 92.81 194 MET A N 1
ATOM 1556 C CA . MET A 1 194 ? 13.545 -4.111 -3.197 1.00 92.81 194 MET A CA 1
ATOM 1557 C C . MET A 1 194 ? 12.637 -5.297 -2.911 1.00 92.81 194 MET A C 1
ATOM 1559 O O . MET A 1 194 ? 12.233 -6.012 -3.825 1.00 92.81 194 MET A O 1
ATOM 1563 N N . VAL A 1 195 ? 12.289 -5.490 -1.646 1.00 93.56 195 VAL A N 1
ATOM 1564 C CA . VAL A 1 195 ? 11.367 -6.545 -1.241 1.00 93.56 195 VAL A CA 1
ATOM 1565 C C . VAL A 1 195 ? 9.930 -6.030 -1.242 1.00 93.56 195 VAL A C 1
ATOM 1567 O O . VAL A 1 195 ? 9.655 -4.919 -0.793 1.00 93.56 195 VAL A O 1
ATOM 1570 N N . MET A 1 196 ? 9.009 -6.836 -1.761 1.00 93.31 196 MET A N 1
ATOM 1571 C CA . MET A 1 196 ? 7.571 -6.597 -1.685 1.00 93.31 196 MET A CA 1
ATOM 1572 C C . MET A 1 196 ? 6.862 -7.861 -1.210 1.00 93.31 196 MET A C 1
ATOM 1574 O O . MET A 1 196 ? 7.246 -8.974 -1.574 1.00 93.31 196 MET A O 1
ATOM 1578 N N . ARG A 1 197 ? 5.802 -7.691 -0.426 1.00 88.31 197 ARG A N 1
ATOM 1579 C CA . ARG A 1 197 ? 4.917 -8.785 -0.036 1.00 88.31 197 ARG A CA 1
ATOM 1580 C C . ARG A 1 197 ? 3.730 -8.841 -1.000 1.00 88.31 197 ARG A C 1
ATOM 1582 O O . ARG A 1 197 ? 3.076 -7.828 -1.230 1.00 88.31 197 ARG A O 1
ATOM 1589 N N . ASP A 1 198 ? 3.480 -10.007 -1.587 1.00 85.25 198 ASP A N 1
ATOM 1590 C CA . ASP A 1 198 ? 2.336 -10.285 -2.460 1.00 85.25 198 ASP A CA 1
ATOM 1591 C C . ASP A 1 198 ? 1.534 -11.448 -1.864 1.00 85.25 198 ASP A C 1
ATOM 1593 O O . ASP A 1 198 ? 1.889 -12.621 -2.017 1.00 85.25 198 ASP A O 1
ATOM 1597 N N . GLY A 1 199 ? 0.505 -11.102 -1.086 1.00 82.56 199 GLY A N 1
ATOM 1598 C CA . GLY A 1 199 ? -0.190 -12.045 -0.212 1.00 82.56 199 GLY A CA 1
ATOM 1599 C C . GLY A 1 199 ? 0.764 -12.647 0.825 1.00 82.56 199 GLY A C 1
ATOM 1600 O O . GLY A 1 199 ? 1.371 -11.934 1.625 1.00 82.56 199 GLY A O 1
ATOM 1601 N N . ASP A 1 200 ? 0.932 -13.967 0.784 1.00 82.38 200 ASP A N 1
ATOM 1602 C CA . ASP A 1 200 ? 1.834 -14.699 1.684 1.00 82.38 200 ASP A CA 1
ATOM 1603 C C . ASP A 1 200 ? 3.233 -14.933 1.092 1.00 82.38 200 ASP A C 1
ATOM 1605 O O . ASP A 1 200 ? 4.065 -15.604 1.701 1.00 82.38 200 ASP A O 1
ATOM 1609 N N . VAL A 1 201 ? 3.519 -14.388 -0.096 1.00 89.62 201 VAL A N 1
ATOM 1610 C CA . VAL A 1 201 ? 4.793 -14.600 -0.793 1.00 89.62 201 VAL A CA 1
ATOM 1611 C C . VAL A 1 201 ? 5.609 -13.313 -0.823 1.00 89.62 201 VAL A C 1
ATOM 1613 O O . VAL A 1 201 ? 5.180 -12.291 -1.355 1.00 89.62 201 VAL A O 1
ATOM 1616 N N . CYS A 1 202 ? 6.834 -13.378 -0.306 1.00 93.00 202 CYS A N 1
ATOM 1617 C CA . CYS A 1 202 ? 7.825 -12.321 -0.477 1.00 93.00 202 CYS A CA 1
ATOM 1618 C C . CYS A 1 202 ? 8.452 -12.411 -1.874 1.00 93.00 202 CYS A C 1
ATOM 1620 O O . CYS A 1 202 ? 8.942 -13.468 -2.276 1.00 93.00 202 CYS A O 1
ATOM 1622 N N . LYS A 1 203 ? 8.449 -11.301 -2.613 1.00 93.75 203 LYS A N 1
ATOM 1623 C CA . LYS A 1 203 ? 9.036 -11.179 -3.952 1.00 93.75 203 LYS A CA 1
ATOM 1624 C C . LYS A 1 203 ? 10.111 -10.102 -3.965 1.00 93.75 203 LYS A C 1
ATOM 1626 O O . LYS A 1 203 ? 9.977 -9.071 -3.307 1.00 93.75 203 LYS A O 1
ATOM 1631 N N . CYS A 1 204 ? 11.151 -10.334 -4.757 1.00 95.12 204 CYS A N 1
ATOM 1632 C CA . CYS A 1 204 ? 12.244 -9.393 -4.948 1.00 95.12 204 CYS A CA 1
ATOM 1633 C C . CYS A 1 204 ? 12.116 -8.675 -6.292 1.00 95.12 204 CYS A C 1
ATOM 1635 O O . CYS A 1 204 ? 12.038 -9.303 -7.346 1.00 95.12 204 CYS A O 1
ATOM 1637 N N . ILE A 1 205 ? 12.111 -7.346 -6.245 1.00 93.06 205 ILE A N 1
ATOM 1638 C CA . ILE A 1 205 ? 12.228 -6.472 -7.406 1.00 93.06 205 ILE A CA 1
ATOM 1639 C C . ILE A 1 205 ? 13.705 -6.118 -7.560 1.00 93.06 205 ILE A C 1
ATOM 1641 O O . ILE A 1 205 ? 14.282 -5.397 -6.741 1.00 93.06 205 ILE A O 1
ATOM 1645 N N . CYS A 1 206 ? 14.315 -6.643 -8.616 1.00 90.44 206 CYS A N 1
ATOM 1646 C CA . CYS A 1 206 ? 15.739 -6.487 -8.864 1.00 90.44 206 CYS A CA 1
ATOM 1647 C C . CYS A 1 206 ? 16.080 -5.115 -9.431 1.00 90.44 206 CYS A C 1
ATOM 1649 O O . CYS A 1 206 ? 15.325 -4.538 -10.216 1.00 90.44 206 CYS A O 1
ATOM 1651 N N . LYS A 1 207 ? 17.237 -4.598 -9.016 1.00 86.69 207 LYS A N 1
ATOM 1652 C CA . LYS A 1 207 ? 17.816 -3.389 -9.596 1.00 86.69 207 LYS A CA 1
ATOM 1653 C C . LYS A 1 207 ? 18.414 -3.691 -10.970 1.00 86.69 207 LYS A C 1
ATOM 1655 O O . LYS A 1 207 ? 18.701 -4.848 -11.289 1.00 86.69 207 LYS A O 1
ATOM 1660 N N . ALA A 1 208 ? 18.628 -2.651 -11.771 1.00 82.69 208 ALA A N 1
ATOM 1661 C CA . ALA A 1 208 ? 19.240 -2.786 -13.090 1.00 82.69 208 ALA A CA 1
ATOM 1662 C C . ALA A 1 208 ? 20.587 -3.534 -13.010 1.00 82.69 208 ALA A C 1
ATOM 1664 O O . ALA A 1 208 ? 21.408 -3.262 -12.131 1.00 82.69 208 ALA A O 1
ATOM 1665 N N . GLY A 1 209 ? 20.787 -4.499 -13.913 1.00 79.69 209 GLY A N 1
ATOM 1666 C CA . GLY A 1 209 ? 21.968 -5.375 -13.946 1.00 79.69 209 GLY A CA 1
ATOM 1667 C C . GLY A 1 209 ? 21.919 -6.593 -13.017 1.00 79.69 209 GLY A C 1
ATOM 1668 O O . GLY A 1 209 ? 22.843 -7.406 -13.039 1.00 79.69 209 GLY A O 1
ATOM 1669 N N . THR A 1 210 ? 20.847 -6.764 -12.233 1.00 88.00 210 THR A N 1
ATOM 1670 C CA . THR A 1 210 ? 20.682 -7.902 -11.311 1.00 88.00 210 THR A CA 1
ATOM 1671 C C . THR A 1 210 ? 19.467 -8.753 -11.675 1.00 88.00 210 THR A C 1
ATOM 1673 O O . THR A 1 210 ? 18.443 -8.236 -12.119 1.00 88.00 210 THR A O 1
ATOM 1676 N N . THR A 1 211 ? 19.574 -10.073 -11.520 1.00 88.31 211 THR A N 1
ATOM 1677 C CA . THR A 1 211 ? 18.542 -11.043 -11.924 1.00 88.31 211 THR A CA 1
ATOM 1678 C C . THR A 1 211 ? 18.489 -12.247 -10.979 1.00 88.31 211 THR A C 1
ATOM 1680 O O . THR A 1 211 ? 19.352 -12.429 -10.119 1.00 88.31 211 THR A O 1
ATOM 1683 N N . GLY A 1 212 ? 17.473 -13.093 -11.146 1.00 90.50 212 GLY A N 1
ATOM 1684 C CA . GLY A 1 212 ? 17.220 -14.254 -10.292 1.00 90.50 212 GLY A CA 1
ATOM 1685 C C . GLY A 1 212 ? 16.097 -14.011 -9.278 1.00 90.50 212 GLY A C 1
ATOM 1686 O O . GLY A 1 212 ? 15.707 -12.864 -9.054 1.00 90.50 212 GLY A O 1
ATOM 1687 N N . PRO A 1 213 ? 15.542 -15.079 -8.681 1.00 90.56 213 PRO A N 1
ATOM 1688 C CA . PRO A 1 213 ? 14.430 -15.003 -7.730 1.00 90.56 213 PRO A CA 1
ATOM 1689 C C . PRO A 1 213 ? 14.687 -14.099 -6.515 1.00 90.56 213 PRO A C 1
ATOM 1691 O O . PRO A 1 213 ? 13.733 -13.536 -5.982 1.00 90.56 213 PRO A O 1
ATOM 1694 N N . ALA A 1 214 ? 15.941 -13.943 -6.082 1.00 93.88 214 ALA A N 1
ATOM 1695 C CA . ALA A 1 214 ? 16.333 -13.086 -4.965 1.00 93.88 214 ALA A CA 1
ATOM 1696 C C . ALA A 1 214 ? 17.303 -11.968 -5.386 1.00 93.88 214 ALA A C 1
ATOM 1698 O O . ALA A 1 214 ? 17.940 -11.360 -4.522 1.00 93.88 214 ALA A O 1
ATOM 1699 N N . CYS A 1 215 ? 17.407 -11.693 -6.691 1.00 93.50 215 CYS A N 1
ATOM 1700 C CA . CYS A 1 215 ? 18.352 -10.744 -7.288 1.00 93.50 215 CYS A CA 1
ATOM 1701 C C . CYS A 1 215 ? 19.820 -11.101 -7.036 1.00 93.50 215 CYS A C 1
ATOM 1703 O O . CYS A 1 215 ? 20.664 -10.225 -6.869 1.00 93.50 215 CYS A O 1
ATOM 1705 N N . GLU A 1 216 ? 20.125 -12.394 -6.958 1.00 92.56 216 GLU A N 1
ATOM 1706 C CA . GLU A 1 216 ? 21.438 -12.917 -6.594 1.00 92.56 216 GLU A CA 1
ATOM 1707 C C . GLU A 1 216 ? 22.454 -12.936 -7.743 1.00 92.56 216 GLU A C 1
ATOM 1709 O O . GLU A 1 216 ? 23.656 -12.984 -7.486 1.00 92.56 216 GLU A O 1
ATOM 1714 N N . ASN A 1 217 ? 21.992 -12.878 -8.993 1.00 89.38 217 ASN A N 1
ATOM 1715 C CA . ASN A 1 217 ? 22.846 -12.948 -10.174 1.00 89.38 217 ASN A CA 1
ATOM 1716 C C . ASN A 1 217 ? 23.116 -11.550 -10.737 1.00 89.38 217 ASN A C 1
ATOM 1718 O O . ASN A 1 217 ? 22.219 -10.709 -10.773 1.00 89.38 217 ASN A O 1
ATOM 1722 N N . GLY A 1 218 ? 24.328 -11.327 -11.243 1.00 84.31 218 GLY A N 1
ATOM 1723 C CA . GLY A 1 218 ? 24.750 -10.033 -11.786 1.00 84.31 218 GLY A CA 1
ATOM 1724 C C . GLY A 1 218 ? 25.211 -9.044 -10.712 1.00 84.31 218 GLY A C 1
ATOM 1725 O O . GLY A 1 218 ? 25.374 -9.396 -9.543 1.00 84.31 218 GLY A O 1
ATOM 1726 N N . ALA A 1 219 ? 25.463 -7.808 -11.131 1.00 80.06 219 ALA A N 1
ATOM 1727 C CA . ALA A 1 219 ? 25.902 -6.718 -10.269 1.00 80.06 219 ALA A CA 1
ATOM 1728 C C . ALA A 1 219 ? 25.121 -5.448 -10.621 1.00 80.06 219 ALA A C 1
ATOM 1730 O O . ALA A 1 219 ? 24.793 -5.217 -11.784 1.00 80.06 219 ALA A O 1
ATOM 1731 N N . GLU A 1 220 ? 24.804 -4.649 -9.604 1.00 78.75 220 GLU A N 1
ATOM 1732 C CA . GLU A 1 220 ? 24.099 -3.378 -9.776 1.00 78.75 220 GLU A CA 1
ATOM 1733 C C . GLU A 1 220 ? 24.933 -2.431 -10.655 1.00 78.75 220 GLU A C 1
ATOM 1735 O O . GLU A 1 220 ? 26.096 -2.185 -10.347 1.00 78.75 220 GLU A O 1
ATOM 1740 N N . VAL A 1 221 ? 24.345 -1.900 -11.733 1.00 71.50 221 VAL A N 1
ATOM 1741 C CA . VAL A 1 221 ? 25.064 -1.048 -12.709 1.00 71.50 221 VAL A CA 1
ATOM 1742 C C . VAL A 1 221 ? 25.473 0.299 -12.105 1.00 71.50 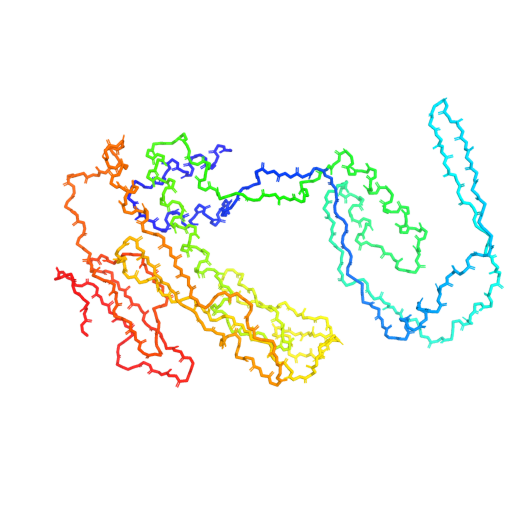221 VAL A C 1
ATOM 1744 O O . VAL A 1 221 ? 26.569 0.790 -12.352 1.00 71.50 221 VAL A O 1
ATOM 1747 N N . GLU A 1 222 ? 24.605 0.886 -11.281 1.00 69.94 222 GLU A N 1
ATOM 1748 C CA . GLU A 1 222 ? 24.820 2.197 -10.647 1.00 69.94 222 GLU A CA 1
ATOM 1749 C C . GLU A 1 222 ? 25.386 2.083 -9.217 1.00 69.94 222 GLU A C 1
ATOM 1751 O O . GLU A 1 222 ? 25.687 3.090 -8.574 1.00 69.94 222 GLU A O 1
ATOM 1756 N N . GLY A 1 223 ? 25.518 0.859 -8.698 1.00 68.38 223 GLY A N 1
ATOM 1757 C CA . GLY A 1 223 ? 25.86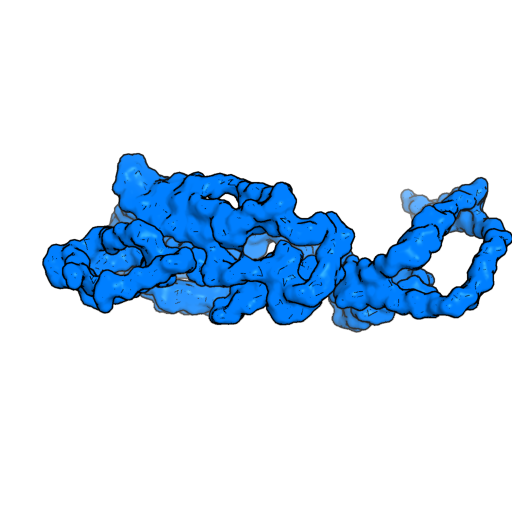5 0.585 -7.307 1.00 68.38 223 GLY A CA 1
ATOM 1758 C C . GLY A 1 223 ? 27.318 0.161 -7.115 1.00 68.38 223 GLY A C 1
ATOM 1759 O O . GLY A 1 223 ? 27.939 -0.459 -7.974 1.00 68.38 223 GLY A O 1
ATOM 1760 N N . GLN A 1 224 ? 27.870 0.442 -5.934 1.00 73.88 224 GLN A N 1
ATOM 1761 C CA . GLN A 1 224 ? 29.155 -0.125 -5.531 1.00 73.88 224 GLN A CA 1
ATOM 1762 C C . GLN A 1 224 ? 28.974 -1.593 -5.123 1.00 73.88 224 GLN A C 1
ATOM 1764 O O . GLN A 1 224 ? 28.165 -1.923 -4.251 1.00 73.88 224 GLN A O 1
ATOM 1769 N N . GLN A 1 225 ? 29.746 -2.487 -5.742 1.00 76.88 225 GLN A N 1
ATOM 1770 C CA . GLN A 1 225 ? 29.654 -3.920 -5.476 1.00 76.88 225 GLN A CA 1
ATOM 1771 C C . GLN A 1 225 ? 29.968 -4.235 -4.004 1.00 76.88 225 GLN A C 1
ATOM 1773 O O . GLN A 1 225 ? 30.977 -3.797 -3.456 1.00 76.88 225 GLN A O 1
ATOM 1778 N N . GLY A 1 226 ? 29.095 -5.016 -3.364 1.00 80.06 226 GLY A N 1
ATOM 1779 C CA . GLY A 1 226 ? 29.234 -5.403 -1.957 1.00 80.06 226 GLY A CA 1
ATOM 1780 C C . GLY A 1 226 ? 28.728 -4.368 -0.947 1.00 80.06 226 GLY A C 1
ATOM 1781 O O . GLY A 1 226 ? 28.758 -4.648 0.251 1.00 80.06 226 GLY A O 1
ATOM 1782 N N . VAL A 1 227 ? 28.231 -3.212 -1.391 1.00 89.50 227 VAL A N 1
ATOM 1783 C CA . VAL A 1 227 ? 27.580 -2.226 -0.521 1.00 89.50 227 VAL A CA 1
ATOM 1784 C C . VAL A 1 227 ? 26.136 -2.641 -0.263 1.00 89.50 227 VAL A C 1
ATOM 1786 O O . VAL A 1 227 ? 25.365 -2.833 -1.202 1.00 89.50 227 VAL A O 1
ATOM 1789 N N . ILE A 1 228 ? 25.761 -2.774 1.012 1.00 90.06 228 ILE A N 1
ATOM 1790 C CA . ILE A 1 228 ? 24.400 -3.143 1.423 1.00 90.06 228 ILE A CA 1
ATOM 1791 C C . ILE A 1 228 ? 23.781 -1.956 2.145 1.00 90.06 228 ILE A C 1
ATOM 1793 O O . ILE A 1 228 ? 24.268 -1.563 3.205 1.00 90.06 228 ILE A O 1
ATOM 1797 N N . SER A 1 229 ? 22.717 -1.391 1.583 1.00 92.94 229 SER A N 1
ATOM 1798 C CA . SER A 1 229 ? 21.962 -0.311 2.225 1.00 92.94 229 SER A CA 1
ATOM 1799 C C . SER A 1 229 ? 21.058 -0.854 3.326 1.00 92.94 229 SER A C 1
ATOM 1801 O O . SER A 1 229 ? 20.517 -1.951 3.216 1.00 92.94 229 SER A O 1
ATOM 1803 N N . GLY A 1 230 ? 20.892 -0.076 4.391 1.00 93.44 230 GLY A N 1
ATOM 1804 C CA . GLY A 1 230 ? 20.077 -0.448 5.536 1.00 93.44 230 GLY A CA 1
ATOM 1805 C C . GLY A 1 230 ? 18.582 -0.435 5.222 1.00 93.44 230 GLY A C 1
ATOM 1806 O O . GLY A 1 230 ? 18.091 0.461 4.532 1.00 93.44 230 GLY A O 1
ATOM 1807 N N . GLY A 1 231 ? 17.854 -1.399 5.779 1.00 93.19 231 GLY A N 1
ATOM 1808 C CA . GLY A 1 231 ? 16.397 -1.475 5.724 1.00 93.19 231 GLY A CA 1
ATOM 1809 C C . GLY A 1 231 ? 15.776 -1.530 7.118 1.00 93.19 231 GLY A C 1
ATOM 1810 O O . GLY A 1 231 ? 16.384 -1.993 8.089 1.00 93.19 231 GLY A O 1
ATOM 1811 N N . TRP A 1 232 ? 14.567 -0.987 7.240 1.00 93.00 232 TRP A N 1
ATOM 1812 C CA . TRP A 1 232 ? 13.857 -0.943 8.512 1.00 93.00 232 TRP A CA 1
ATOM 1813 C C . TRP A 1 232 ? 13.366 -2.336 8.915 1.00 93.00 232 TRP A C 1
ATOM 1815 O O . TRP A 1 232 ? 12.745 -3.040 8.123 1.00 93.00 232 TRP A O 1
ATOM 1825 N N . SER A 1 233 ? 13.589 -2.706 10.175 1.00 90.88 233 SER A N 1
ATOM 1826 C CA . SER A 1 233 ? 12.856 -3.795 10.813 1.00 90.88 233 SER A CA 1
ATOM 1827 C C . SER A 1 233 ? 11.375 -3.442 10.913 1.00 90.88 233 SER A C 1
ATOM 1829 O O . SER A 1 233 ? 11.001 -2.264 10.866 1.00 90.88 233 SER A O 1
ATOM 1831 N N . CYS A 1 234 ? 10.544 -4.453 11.159 1.00 88.06 234 CYS A N 1
ATOM 1832 C CA . CYS A 1 234 ? 9.169 -4.194 11.548 1.00 88.06 234 CYS A CA 1
ATOM 1833 C C . CYS A 1 234 ? 9.107 -3.311 12.791 1.00 88.06 234 CYS A C 1
ATOM 1835 O O . CYS A 1 234 ? 10.021 -3.295 13.629 1.00 88.06 234 CYS A O 1
ATOM 1837 N N . TRP A 1 235 ? 8.023 -2.547 12.867 1.00 85.69 235 TRP A N 1
ATOM 1838 C CA . TRP A 1 235 ? 7.688 -1.788 14.055 1.00 85.69 235 TRP A CA 1
ATOM 1839 C C . TRP A 1 235 ? 7.426 -2.725 15.234 1.00 85.69 235 TRP A C 1
ATOM 1841 O O . TRP A 1 235 ? 6.865 -3.807 15.075 1.00 85.69 235 TRP A O 1
ATOM 1851 N N . SER A 1 236 ? 7.806 -2.284 16.429 1.00 81.69 236 SER A N 1
ATOM 1852 C CA . SER A 1 236 ? 7.345 -2.889 17.671 1.00 81.69 236 SER A CA 1
ATOM 1853 C C . SER A 1 236 ? 5.833 -2.722 17.816 1.00 81.69 236 SER A C 1
ATOM 1855 O O . SER A 1 236 ? 5.233 -1.813 17.231 1.00 81.69 236 SER A O 1
ATOM 1857 N N . ALA A 1 237 ? 5.236 -3.521 18.701 1.00 76.88 237 ALA A N 1
ATOM 1858 C CA . ALA A 1 237 ? 3.909 -3.212 19.214 1.00 76.88 237 ALA A CA 1
ATOM 1859 C C . ALA A 1 237 ? 3.884 -1.788 19.801 1.00 76.88 237 ALA A C 1
ATOM 1861 O O . ALA A 1 237 ? 4.892 -1.298 20.332 1.00 76.88 237 ALA A O 1
ATOM 1862 N N . TRP A 1 238 ? 2.730 -1.130 19.696 1.00 80.50 238 TRP A N 1
ATOM 1863 C CA . TRP A 1 238 ? 2.486 0.130 20.388 1.00 80.50 238 TRP A CA 1
ATOM 1864 C C . TRP A 1 238 ? 2.581 -0.066 21.903 1.00 80.50 238 TRP A C 1
ATOM 1866 O O . TRP A 1 238 ? 2.101 -1.059 22.447 1.00 80.50 238 TRP A O 1
ATOM 1876 N N . SER A 1 239 ? 3.174 0.905 22.593 1.00 80.19 239 SER A N 1
ATOM 1877 C CA . SER A 1 239 ? 3.139 0.971 24.049 1.00 80.19 239 SER A CA 1
ATOM 1878 C C . SER A 1 239 ? 1.706 1.151 24.547 1.00 80.19 239 SER A C 1
ATOM 1880 O O . SER A 1 239 ? 0.864 1.740 23.861 1.00 80.19 239 SER A O 1
ATOM 1882 N N . SER A 1 240 ? 1.455 0.758 25.796 1.00 78.31 240 SER A N 1
ATOM 1883 C CA . SER A 1 240 ? 0.243 1.171 26.503 1.00 78.31 240 SER A CA 1
ATOM 1884 C C . SER A 1 240 ? 0.106 2.692 26.481 1.00 78.31 240 SER A C 1
ATOM 1886 O O . SER A 1 240 ? 1.105 3.421 26.536 1.00 78.31 240 SER A O 1
ATOM 1888 N N . CYS A 1 241 ? -1.134 3.168 26.394 1.00 80.50 241 CYS A N 1
ATOM 1889 C CA . CYS A 1 241 ? -1.392 4.596 26.410 1.00 80.50 241 CYS A CA 1
ATOM 1890 C C . CYS A 1 241 ? -0.996 5.189 27.768 1.00 80.50 241 CYS A C 1
ATOM 1892 O O . CYS A 1 241 ? -1.480 4.749 28.810 1.00 80.50 241 CYS A O 1
ATOM 1894 N N . SER A 1 242 ? -0.131 6.202 27.759 1.00 79.12 242 SER A N 1
ATOM 1895 C CA . SER A 1 242 ? 0.268 6.945 28.952 1.00 79.12 242 SER A CA 1
ATOM 1896 C C . SER A 1 242 ? 0.234 8.438 28.650 1.00 79.12 242 SER A C 1
ATOM 1898 O O . SER A 1 242 ? 0.837 8.903 27.682 1.00 79.12 242 SER A O 1
ATOM 1900 N N . GLY A 1 243 ? -0.527 9.201 29.441 1.00 80.56 243 GLY A N 1
ATOM 1901 C CA . GLY A 1 243 ? -0.698 10.642 29.223 1.00 80.56 243 GLY A CA 1
ATOM 1902 C C . GLY A 1 243 ? -1.291 11.000 27.852 1.00 80.56 243 GLY A C 1
ATOM 1903 O O . GLY A 1 243 ? -0.886 12.000 27.262 1.00 80.56 243 GLY A O 1
ATOM 1904 N N . GLY A 1 244 ? -2.193 10.165 27.316 1.00 82.56 244 GLY A N 1
ATOM 1905 C CA . GLY A 1 244 ? -2.841 10.375 26.013 1.00 82.56 244 GLY A CA 1
ATOM 1906 C C . GLY A 1 244 ? -1.948 10.094 24.800 1.00 82.56 244 GLY A C 1
ATOM 1907 O O . GLY A 1 244 ? -2.333 10.395 23.672 1.00 82.56 244 GLY A O 1
ATOM 1908 N N . ARG A 1 245 ? -0.750 9.532 25.007 1.00 86.94 245 ARG A N 1
ATOM 1909 C CA . ARG A 1 245 ? 0.178 9.169 23.933 1.00 86.94 245 ARG A CA 1
ATOM 1910 C C . ARG A 1 245 ? 0.594 7.708 24.028 1.00 86.94 245 ARG A C 1
ATOM 1912 O O . ARG A 1 245 ? 0.741 7.150 25.114 1.00 86.94 245 ARG A O 1
ATOM 1919 N N . ARG A 1 246 ? 0.840 7.120 22.863 1.00 87.00 246 ARG A N 1
ATOM 1920 C CA . ARG A 1 246 ? 1.469 5.811 22.681 1.00 87.00 246 ARG A CA 1
ATOM 1921 C C . ARG A 1 246 ? 2.677 5.951 21.766 1.00 87.00 246 ARG A C 1
ATOM 1923 O O . ARG A 1 246 ? 2.698 6.826 20.897 1.00 87.00 246 ARG A O 1
ATOM 1930 N N . SER A 1 247 ? 3.684 5.110 21.954 1.00 89.06 247 SER A N 1
ATOM 1931 C CA . SER A 1 247 ? 4.882 5.101 21.118 1.00 89.06 247 SER A CA 1
ATOM 1932 C C . SER A 1 247 ? 5.239 3.699 20.647 1.00 89.06 247 SER A C 1
ATOM 1934 O O . SER A 1 247 ? 4.847 2.702 21.246 1.00 89.06 247 SER A O 1
ATOM 1936 N N . ARG A 1 248 ? 5.973 3.628 19.542 1.00 88.00 248 ARG A N 1
ATOM 1937 C CA . ARG A 1 248 ? 6.564 2.398 19.014 1.00 88.00 248 ARG A CA 1
ATOM 1938 C C . ARG A 1 248 ? 7.920 2.697 18.403 1.00 88.00 248 ARG A C 1
ATOM 1940 O O . ARG A 1 248 ? 8.203 3.844 18.048 1.00 88.00 248 ARG A O 1
ATOM 1947 N N . SER A 1 249 ? 8.752 1.677 18.269 1.00 88.50 249 SER A N 1
ATOM 1948 C CA . SER A 1 249 ? 10.105 1.809 17.739 1.00 88.50 249 SER A CA 1
ATOM 1949 C C . SER A 1 249 ? 10.408 0.749 16.688 1.00 88.50 249 SER A C 1
ATOM 1951 O O . SER A 1 249 ? 9.761 -0.291 16.612 1.00 88.50 249 SER A O 1
ATOM 1953 N N . ARG A 1 250 ? 11.393 1.032 15.845 1.00 90.19 250 ARG A N 1
ATOM 1954 C CA . ARG A 1 250 ? 11.972 0.094 14.878 1.00 90.19 250 ARG A CA 1
ATOM 1955 C C . ARG A 1 250 ? 13.488 0.243 14.878 1.00 90.19 250 ARG A C 1
ATOM 1957 O O . ARG A 1 250 ? 14.041 1.092 15.572 1.00 90.19 250 ARG A O 1
ATOM 1964 N N . SER A 1 251 ? 14.192 -0.580 14.119 1.00 93.12 251 SER A N 1
ATOM 1965 C CA . SER A 1 251 ? 15.652 -0.520 14.013 1.00 93.12 251 SER A CA 1
ATOM 1966 C C . SER A 1 251 ? 16.092 -0.662 12.561 1.00 93.12 251 SER A C 1
ATOM 1968 O O . SER A 1 251 ? 15.413 -1.310 11.770 1.00 93.12 251 SER A O 1
ATOM 1970 N N . CYS A 1 252 ? 17.211 -0.046 12.189 1.00 94.31 252 CYS A N 1
ATOM 1971 C CA . CYS A 1 252 ? 17.767 -0.173 10.843 1.00 94.31 252 CYS A CA 1
ATOM 1972 C C . CYS A 1 252 ? 18.602 -1.457 10.743 1.00 94.31 252 CYS A C 1
ATOM 1974 O O . CYS A 1 252 ? 19.827 -1.430 10.851 1.00 94.31 252 CYS A O 1
ATOM 1976 N N . SER A 1 253 ? 17.920 -2.598 10.666 1.00 91.06 253 SER A N 1
ATOM 1977 C CA . SER A 1 253 ? 18.538 -3.922 10.799 1.00 91.06 253 SER A CA 1
ATOM 1978 C C . SER A 1 253 ? 18.050 -4.962 9.789 1.00 91.06 253 SER A C 1
ATOM 1980 O O . SER A 1 253 ? 18.601 -6.061 9.768 1.00 91.06 253 SER A O 1
ATOM 1982 N N . ASN A 1 254 ? 17.092 -4.633 8.913 1.00 88.38 254 ASN A N 1
ATOM 1983 C CA . ASN A 1 254 ? 16.550 -5.556 7.913 1.00 88.38 254 ASN A CA 1
ATOM 1984 C C . ASN A 1 254 ? 16.701 -5.028 6.465 1.00 88.38 254 ASN A C 1
ATOM 1986 O O . ASN A 1 254 ? 15.712 -4.595 5.874 1.00 88.38 254 ASN A O 1
ATOM 1990 N N . PRO A 1 255 ? 17.915 -5.040 5.872 1.00 93.44 255 PRO A N 1
ATOM 1991 C CA . PRO A 1 255 ? 19.180 -5.518 6.440 1.00 93.44 255 PRO A CA 1
ATOM 1992 C C . PRO A 1 255 ? 19.928 -4.423 7.217 1.00 93.44 255 PRO A C 1
ATOM 1994 O O . PRO A 1 255 ? 19.594 -3.242 7.142 1.00 93.44 255 PRO A O 1
ATOM 1997 N N . TYR A 1 256 ? 20.966 -4.805 7.963 1.00 93.25 256 TYR A N 1
ATOM 1998 C CA . TYR A 1 256 ? 21.900 -3.841 8.551 1.00 93.25 256 TYR A CA 1
ATOM 1999 C C . TYR A 1 256 ? 22.805 -3.252 7.453 1.00 93.25 256 TYR A C 1
ATOM 2001 O O . TYR A 1 256 ? 23.276 -4.019 6.607 1.00 93.25 256 TYR A O 1
ATOM 2009 N N . PRO A 1 257 ? 23.085 -1.935 7.446 1.00 94.56 257 PRO A N 1
ATOM 2010 C CA . PRO A 1 257 ? 23.953 -1.332 6.438 1.00 94.56 257 PRO A CA 1
ATOM 2011 C C . PRO A 1 257 ? 25.395 -1.858 6.540 1.00 94.56 257 PRO A C 1
ATOM 2013 O O . PRO A 1 257 ? 25.971 -1.912 7.626 1.00 94.56 257 PRO A O 1
ATOM 2016 N N . GLN A 1 258 ? 26.002 -2.230 5.410 1.00 93.19 258 GLN A N 1
ATOM 2017 C CA . GLN A 1 258 ? 27.371 -2.764 5.345 1.00 93.19 258 GLN A CA 1
ATOM 2018 C C . GLN A 1 258 ? 28.206 -2.062 4.276 1.00 93.19 258 GLN A C 1
ATOM 2020 O O . GLN A 1 258 ? 27.676 -1.558 3.287 1.00 93.19 258 GLN A O 1
ATOM 2025 N N . ASN A 1 259 ? 29.529 -2.066 4.473 1.00 91.31 259 ASN A N 1
ATOM 2026 C CA . ASN A 1 259 ? 30.522 -1.566 3.515 1.00 91.31 259 ASN A CA 1
ATOM 2027 C C . ASN A 1 259 ? 30.261 -0.124 3.042 1.00 91.31 259 ASN A C 1
ATOM 2029 O O . ASN A 1 259 ? 30.471 0.203 1.882 1.00 91.31 259 ASN A O 1
ATOM 2033 N N . GLY A 1 260 ? 29.796 0.743 3.947 1.00 88.69 260 GLY A N 1
ATOM 2034 C CA . GLY A 1 260 ? 29.468 2.137 3.627 1.00 88.69 260 GLY A CA 1
ATOM 2035 C C . GLY A 1 260 ? 28.063 2.349 3.056 1.00 88.69 260 GLY A C 1
ATOM 2036 O O . GLY A 1 260 ? 27.767 3.441 2.581 1.00 88.69 260 GLY A O 1
ATOM 2037 N N . GLY A 1 261 ? 27.194 1.335 3.109 1.00 90.56 261 GLY A N 1
ATOM 2038 C CA . GLY A 1 261 ? 25.810 1.449 2.664 1.00 90.56 261 GLY A CA 1
ATOM 2039 C C . GLY A 1 261 ? 25.002 2.474 3.449 1.00 90.56 261 GLY A C 1
ATOM 2040 O O . GLY A 1 261 ? 25.280 2.778 4.613 1.00 90.56 261 GLY A O 1
ATOM 2041 N N . GLN A 1 262 ? 23.986 3.025 2.788 1.00 91.88 262 GLN A N 1
ATOM 2042 C CA . GLN A 1 262 ? 23.197 4.115 3.341 1.00 91.88 262 GLN A CA 1
ATOM 2043 C C . GLN A 1 262 ? 22.393 3.645 4.558 1.00 91.88 262 GLN A C 1
ATOM 2045 O O . GLN A 1 262 ? 21.759 2.592 4.524 1.00 91.88 262 GLN A O 1
ATOM 2050 N N . HIS A 1 263 ? 22.389 4.441 5.627 1.00 95.25 263 HIS A N 1
ATOM 2051 C CA . HIS A 1 263 ? 21.501 4.202 6.761 1.00 95.25 263 HIS A CA 1
ATOM 2052 C C . HIS A 1 263 ? 20.038 4.476 6.375 1.00 95.25 263 HIS A C 1
ATOM 2054 O O . HIS A 1 263 ? 19.753 5.338 5.544 1.00 95.25 263 HIS A O 1
ATOM 2060 N N . CYS A 1 264 ? 19.104 3.771 7.010 1.00 94.38 264 CYS A N 1
ATOM 2061 C CA . CYS A 1 264 ? 17.675 3.917 6.773 1.00 94.38 264 CYS A CA 1
ATOM 2062 C C . CYS A 1 264 ? 17.216 5.374 6.927 1.00 94.38 264 CYS A C 1
ATOM 2064 O O . CYS A 1 264 ? 17.562 6.038 7.908 1.00 94.38 264 CYS A O 1
ATOM 2066 N N . ILE A 1 265 ? 16.406 5.842 5.974 1.00 95.00 265 ILE A N 1
ATOM 2067 C CA . ILE A 1 265 ? 15.798 7.176 5.991 1.00 95.00 265 ILE A CA 1
ATOM 2068 C C . ILE A 1 265 ? 14.474 7.116 6.767 1.00 95.00 265 ILE A C 1
ATOM 2070 O O . ILE A 1 265 ? 13.654 6.220 6.547 1.00 95.00 265 ILE A O 1
ATOM 2074 N N . GLY A 1 266 ? 14.258 8.088 7.655 1.00 94.88 266 GLY A N 1
ATOM 2075 C CA . GLY A 1 266 ? 13.039 8.246 8.450 1.00 94.88 266 GLY A CA 1
ATOM 2076 C C . GLY A 1 266 ? 13.259 8.031 9.946 1.00 94.88 266 GLY A C 1
ATOM 2077 O O . GLY A 1 266 ? 14.381 7.822 10.404 1.00 94.88 266 GLY A O 1
ATOM 2078 N N . ASP A 1 267 ? 12.168 8.079 10.708 1.00 95.25 267 ASP A N 1
ATOM 2079 C CA . ASP A 1 267 ? 12.248 8.054 12.167 1.00 95.25 267 ASP A CA 1
ATOM 2080 C C . ASP A 1 267 ? 12.342 6.632 12.724 1.00 95.25 267 ASP A C 1
ATOM 2082 O O . ASP A 1 267 ? 11.675 5.704 12.249 1.00 95.25 267 ASP A O 1
ATOM 2086 N N . GLN A 1 268 ? 13.159 6.481 13.768 1.00 92.62 268 GLN A N 1
ATOM 2087 C CA . GLN A 1 268 ? 13.310 5.237 14.521 1.00 92.62 268 GLN A CA 1
ATOM 2088 C C . GLN A 1 268 ? 12.182 5.031 15.545 1.00 92.62 268 GLN A C 1
ATOM 2090 O O . GLN A 1 268 ? 11.855 3.896 15.889 1.00 92.62 268 GLN A O 1
ATOM 2095 N N . THR A 1 269 ? 11.573 6.123 16.006 1.00 92.75 269 THR A N 1
ATOM 2096 C CA . THR A 1 269 ? 10.505 6.123 17.008 1.00 92.75 269 THR A CA 1
ATOM 2097 C C . THR A 1 269 ? 9.321 6.904 16.471 1.00 92.75 269 THR A C 1
ATOM 2099 O O . THR A 1 269 ? 9.484 8.022 15.991 1.00 92.75 269 THR A O 1
ATOM 2102 N N . GLN A 1 270 ? 8.126 6.337 16.597 1.00 92.88 270 GLN A N 1
ATOM 2103 C CA . GLN A 1 270 ? 6.877 7.010 16.269 1.00 92.88 270 GLN A CA 1
ATOM 2104 C C . GLN A 1 270 ? 6.060 7.217 17.541 1.00 92.88 270 GLN A C 1
ATOM 2106 O O . GLN A 1 270 ? 5.990 6.333 18.392 1.00 92.88 270 GLN A O 1
ATOM 2111 N N . THR A 1 271 ? 5.437 8.386 17.666 1.00 91.31 271 THR A N 1
ATOM 2112 C CA . THR A 1 271 ? 4.484 8.695 18.739 1.00 91.31 271 THR A CA 1
ATOM 2113 C C . THR A 1 271 ? 3.145 9.063 18.116 1.00 91.31 271 THR A C 1
ATOM 2115 O O . THR A 1 271 ? 3.112 9.790 17.127 1.00 91.31 271 THR A O 1
ATOM 2118 N N . SER A 1 272 ? 2.055 8.570 18.698 1.00 86.88 272 SER A N 1
ATOM 2119 C CA . SER A 1 272 ? 0.682 8.870 18.289 1.00 86.88 272 SER A CA 1
ATOM 2120 C C . SER A 1 272 ? -0.178 9.205 19.505 1.00 86.88 272 SER A C 1
ATOM 2122 O O . SER A 1 272 ? 0.121 8.766 20.618 1.00 86.88 272 SER A O 1
ATOM 2124 N N . GLY A 1 273 ? -1.252 9.966 19.286 1.00 85.50 273 GLY A N 1
ATOM 2125 C CA . GLY A 1 273 ? -2.333 10.115 20.258 1.00 85.50 273 GLY A CA 1
ATOM 2126 C C . GLY A 1 273 ? -3.083 8.798 20.484 1.00 85.50 273 GLY A C 1
ATOM 2127 O O . GLY A 1 273 ? -2.967 7.862 19.682 1.00 85.50 273 GLY A O 1
ATOM 2128 N N . CYS A 1 274 ? -3.838 8.740 21.580 1.00 80.88 274 CYS A N 1
ATOM 2129 C CA . CYS A 1 274 ? -4.754 7.645 21.919 1.00 80.88 274 CYS A CA 1
ATOM 2130 C C . CYS A 1 274 ? -6.225 8.026 21.679 1.00 80.88 274 CYS A C 1
ATOM 2132 O O . CYS A 1 274 ? -7.116 7.567 22.396 1.00 80.88 274 CYS A O 1
ATOM 2134 N N . ASP A 1 275 ? -6.468 8.873 20.678 1.00 76.88 275 ASP A N 1
ATOM 2135 C CA . ASP A 1 275 ? -7.756 9.521 20.379 1.00 76.88 275 ASP A CA 1
ATOM 2136 C C . ASP A 1 275 ? -8.905 8.516 20.209 1.00 76.88 275 ASP A C 1
ATOM 2138 O O . ASP A 1 275 ? -10.071 8.808 20.445 1.00 76.88 275 ASP A O 1
ATOM 2142 N N . ASP A 1 276 ? -8.551 7.289 19.865 1.00 79.00 276 ASP A N 1
ATOM 2143 C CA . ASP A 1 276 ? -9.411 6.131 19.741 1.00 79.00 276 ASP A CA 1
ATOM 2144 C C . ASP A 1 276 ? -10.267 5.819 20.982 1.00 79.00 276 ASP A C 1
ATOM 2146 O O . ASP A 1 276 ? -11.403 5.364 20.831 1.00 79.00 276 ASP A O 1
ATOM 2150 N N . GLU A 1 277 ? -9.758 6.017 22.203 1.00 76.69 277 GLU A N 1
ATOM 2151 C CA . GLU A 1 277 ? -10.544 5.781 23.425 1.00 76.69 277 GLU A CA 1
ATOM 2152 C C . GLU A 1 277 ? -11.510 6.933 23.716 1.00 76.69 277 GLU A C 1
ATOM 2154 O O . GLU A 1 277 ? -12.655 6.696 24.113 1.00 76.69 277 GLU A O 1
ATOM 2159 N N . GLU A 1 278 ? -11.079 8.169 23.472 1.00 81.69 278 GLU A N 1
ATOM 2160 C CA . GLU A 1 278 ? -11.901 9.371 23.631 1.00 81.69 278 GLU A CA 1
ATOM 2161 C C . GLU A 1 278 ? -13.022 9.413 22.583 1.00 81.69 278 GLU A C 1
ATOM 2163 O O . GLU A 1 278 ? -14.187 9.642 22.916 1.00 81.69 278 GLU A O 1
ATOM 2168 N N . GLU A 1 279 ? -12.707 9.086 21.327 1.00 87.62 279 GLU A N 1
ATOM 2169 C CA . GLU A 1 279 ? -13.686 8.973 20.248 1.00 87.62 279 GLU A CA 1
ATOM 2170 C C . GLU A 1 279 ? -14.688 7.851 20.539 1.00 87.62 279 GLU A C 1
ATOM 2172 O O . GLU A 1 279 ? -15.885 8.040 20.337 1.00 87.62 279 GLU A O 1
ATOM 2177 N N . LEU A 1 280 ? -14.261 6.717 21.114 1.00 85.75 280 LEU A N 1
ATOM 2178 C CA . LEU A 1 280 ? -15.200 5.690 21.585 1.00 85.75 280 LEU A CA 1
ATOM 2179 C C . LEU A 1 280 ? -16.135 6.206 22.683 1.00 85.75 280 LEU A C 1
ATOM 2181 O O . LEU A 1 280 ? -17.316 5.862 22.675 1.00 85.75 280 LEU A O 1
ATOM 2185 N N . GLN A 1 281 ? -15.638 6.992 23.640 1.00 85.56 281 GLN A N 1
ATOM 2186 C CA . GLN A 1 281 ? -16.483 7.572 24.690 1.00 85.56 281 GLN A CA 1
ATOM 2187 C C . GLN A 1 281 ? -17.510 8.550 24.111 1.00 85.56 281 GLN A C 1
ATOM 2189 O O . GLN A 1 281 ? -18.679 8.502 24.492 1.00 85.56 281 GLN A O 1
ATOM 2194 N N . TYR A 1 282 ? -17.101 9.378 23.151 1.00 89.50 282 TYR A N 1
ATOM 2195 C CA . TYR A 1 282 ? -18.001 10.261 22.413 1.00 89.50 282 TYR A CA 1
ATOM 2196 C C . TYR A 1 282 ? -19.040 9.480 21.592 1.00 89.50 282 TYR A C 1
ATOM 2198 O O . TYR A 1 282 ? -20.228 9.793 21.600 1.00 89.50 282 TYR A O 1
ATOM 2206 N N . LEU A 1 283 ? -18.635 8.408 20.916 1.00 90.94 283 LEU A N 1
ATOM 2207 C CA . LEU A 1 283 ? -19.560 7.591 20.133 1.00 90.94 283 LEU A CA 1
ATOM 2208 C C . LEU A 1 283 ? -20.556 6.839 21.019 1.00 90.94 283 LEU A C 1
ATOM 2210 O O . LEU A 1 283 ? -21.704 6.671 20.620 1.00 90.94 283 LEU A O 1
ATOM 2214 N N . LYS A 1 284 ? -20.176 6.448 22.242 1.00 88.56 284 LYS A N 1
ATOM 2215 C CA . LYS A 1 284 ? -21.112 5.858 23.215 1.00 88.56 284 LYS A CA 1
ATOM 2216 C C . LYS A 1 284 ? -22.252 6.800 23.590 1.00 88.56 284 LYS A C 1
ATOM 2218 O O . LYS A 1 284 ? -23.345 6.321 23.877 1.00 88.56 284 LYS A O 1
ATOM 2223 N N . THR A 1 285 ? -22.015 8.112 23.610 1.00 89.06 285 THR A N 1
ATOM 2224 C CA . THR A 1 285 ? -23.063 9.095 23.916 1.00 89.06 285 THR A CA 1
ATOM 2225 C C . THR A 1 285 ? -23.902 9.445 22.689 1.00 89.06 285 THR A C 1
ATOM 2227 O O . THR A 1 285 ? -25.109 9.633 22.822 1.00 89.06 285 THR A O 1
ATOM 2230 N N . MET A 1 286 ? -23.297 9.490 21.500 1.00 89.44 286 MET A N 1
ATOM 2231 C CA . MET A 1 286 ? -23.972 9.891 20.257 1.00 89.44 286 MET A CA 1
ATOM 2232 C C . MET A 1 286 ? -24.690 8.747 19.525 1.00 89.44 286 MET A C 1
ATOM 2234 O O . MET A 1 286 ? -25.736 8.967 18.919 1.00 89.44 286 MET A O 1
ATOM 2238 N N . GLU A 1 287 ? -24.146 7.531 19.572 1.00 90.12 287 GLU A N 1
ATOM 2239 C CA . GLU A 1 287 ? -24.681 6.325 18.924 1.00 90.12 287 GLU A CA 1
ATOM 2240 C C . GLU A 1 287 ? -24.843 5.168 19.939 1.00 90.12 287 GLU A C 1
ATOM 2242 O O . GLU A 1 287 ? -24.284 4.084 19.745 1.00 90.12 287 GLU A O 1
ATOM 2247 N N . PRO A 1 288 ? -25.599 5.343 21.041 1.00 87.19 288 PRO A N 1
ATOM 2248 C CA . PRO A 1 288 ? -25.670 4.358 22.125 1.00 87.19 288 PRO A CA 1
ATOM 2249 C C . PRO A 1 288 ? -26.197 2.991 21.672 1.00 87.19 288 PRO A C 1
ATOM 2251 O O . PRO A 1 288 ? -25.753 1.968 22.180 1.00 87.19 288 PRO A O 1
ATOM 2254 N N . GLN A 1 289 ? -27.083 2.948 20.671 1.00 86.75 289 GLN A N 1
ATOM 2255 C CA . GLN A 1 289 ? -27.623 1.711 20.093 1.00 86.75 289 GLN A CA 1
ATOM 2256 C C . GLN A 1 289 ? -26.561 0.806 19.451 1.00 86.75 289 GLN A C 1
ATOM 2258 O O . GLN A 1 289 ? -26.833 -0.353 19.152 1.00 86.75 289 GLN A O 1
ATOM 2263 N N . CYS A 1 290 ? -25.371 1.342 19.191 1.00 87.00 290 CYS A N 1
ATOM 2264 C CA . CYS A 1 290 ? -24.260 0.605 18.604 1.00 87.00 290 CYS A CA 1
ATOM 2265 C C . CYS A 1 290 ? -23.418 -0.124 19.654 1.00 87.00 290 CYS A C 1
ATOM 2267 O O . CYS A 1 290 ? -22.612 -0.985 19.299 1.00 87.00 290 CYS A O 1
ATOM 2269 N N . PHE A 1 291 ? -23.626 0.189 20.934 1.00 84.75 291 PHE A N 1
ATOM 2270 C CA . PHE A 1 291 ? -22.935 -0.410 22.062 1.00 84.75 291 PHE A CA 1
ATOM 2271 C C . PHE A 1 291 ? -23.934 -1.232 22.866 1.00 84.75 291 PHE A C 1
ATOM 2273 O O . PHE A 1 291 ? -24.889 -0.705 23.431 1.00 84.75 291 PHE A O 1
ATOM 2280 N N . ASP A 1 292 ? -23.717 -2.540 22.930 1.00 70.12 292 ASP A N 1
ATOM 2281 C CA . ASP A 1 292 ? -24.603 -3.418 23.683 1.00 70.12 292 ASP A CA 1
ATOM 2282 C C . ASP A 1 292 ? -24.255 -3.340 25.179 1.00 70.12 292 ASP A C 1
ATOM 2284 O O . ASP A 1 292 ? -23.422 -4.084 25.690 1.00 70.12 292 ASP A O 1
ATOM 2288 N N . ILE A 1 293 ? -24.857 -2.373 25.883 1.00 61.41 293 ILE A N 1
ATOM 2289 C CA . ILE A 1 293 ? -24.647 -2.121 27.326 1.00 61.41 293 ILE A CA 1
ATOM 2290 C C . ILE A 1 293 ? -25.132 -3.317 28.177 1.00 61.41 293 ILE A C 1
ATOM 2292 O O . ILE A 1 293 ? -24.785 -3.435 29.351 1.00 61.41 293 ILE A O 1
ATOM 2296 N N . SER A 1 294 ? -25.925 -4.218 27.584 1.00 59.12 294 SER A N 1
ATOM 2297 C CA . SER A 1 294 ? -26.475 -5.407 28.241 1.00 59.12 294 SER A CA 1
ATOM 2298 C C . SER A 1 294 ? -25.487 -6.573 28.343 1.00 59.12 294 SER A C 1
ATOM 2300 O O . SER A 1 294 ? -25.675 -7.468 29.170 1.00 59.12 294 SER A O 1
ATOM 2302 N N . LEU A 1 295 ? -24.421 -6.561 27.536 1.00 57.22 295 LEU A N 1
ATOM 2303 C CA . LEU A 1 295 ? -23.387 -7.585 27.574 1.00 57.22 295 LEU A CA 1
ATOM 2304 C C . LEU A 1 295 ? -22.289 -7.158 28.556 1.00 57.22 295 LEU A C 1
ATOM 2306 O O . LEU A 1 295 ? -21.764 -6.046 28.441 1.00 57.22 295 LEU A O 1
ATOM 2310 N N . PRO A 1 296 ? -21.905 -8.014 29.523 1.00 60.16 296 PRO A N 1
ATOM 2311 C CA . PRO A 1 296 ? -20.770 -7.716 30.382 1.00 60.16 296 PRO A CA 1
ATOM 2312 C C . PRO A 1 296 ? -19.546 -7.459 29.505 1.00 60.16 296 PRO A C 1
ATOM 2314 O O . PRO A 1 296 ? -19.301 -8.187 28.537 1.00 60.16 296 PRO A O 1
ATOM 2317 N N . ALA A 1 297 ? -18.792 -6.406 29.833 1.00 62.41 297 ALA A N 1
ATOM 2318 C CA . ALA A 1 297 ? -17.555 -6.089 29.137 1.00 62.41 297 ALA A CA 1
ATOM 2319 C C . ALA A 1 297 ? -16.702 -7.359 29.063 1.00 62.41 297 ALA A C 1
ATOM 2321 O O . ALA A 1 297 ? -16.410 -7.975 30.094 1.00 62.41 297 ALA A O 1
ATOM 2322 N N . ARG A 1 298 ? -16.353 -7.783 27.841 1.00 67.50 298 ARG A N 1
ATOM 2323 C CA . ARG A 1 298 ? -15.481 -8.942 27.656 1.00 67.50 298 ARG A CA 1
ATOM 2324 C C . ARG A 1 298 ? -14.198 -8.676 28.429 1.00 67.50 298 ARG A C 1
ATOM 2326 O O . ARG A 1 298 ? -13.544 -7.656 28.215 1.00 67.50 298 ARG A O 1
ATOM 2333 N N . GLN A 1 299 ? -13.887 -9.574 29.355 1.00 81.44 299 GLN A N 1
ATOM 2334 C CA . GLN A 1 299 ? -12.695 -9.467 30.180 1.00 81.44 299 GLN A CA 1
ATOM 2335 C C . GLN A 1 299 ? -11.476 -9.514 29.257 1.00 81.44 299 GLN A C 1
ATOM 2337 O O . GLN A 1 299 ? -11.376 -10.403 28.407 1.00 81.44 299 GLN A O 1
ATOM 2342 N N . LYS A 1 300 ? -10.603 -8.514 29.382 1.00 84.19 300 LYS A N 1
ATOM 2343 C CA . LYS A 1 300 ? -9.384 -8.380 28.584 1.00 84.19 300 LYS A CA 1
ATOM 2344 C C . LYS A 1 300 ? -8.160 -8.570 29.467 1.00 84.19 300 LYS A C 1
ATOM 2346 O O . LYS A 1 300 ? -8.206 -8.196 30.634 1.00 84.19 300 LYS A O 1
ATOM 2351 N N . CYS A 1 301 ? -7.095 -9.122 28.907 1.00 85.00 301 CYS A N 1
ATOM 2352 C CA . CYS A 1 301 ? -5.773 -9.068 29.513 1.00 85.00 301 CYS A CA 1
ATOM 2353 C C . CYS A 1 301 ? -5.072 -7.762 29.135 1.00 85.00 301 CYS A C 1
ATOM 2355 O O . CYS A 1 301 ? -5.382 -7.139 28.112 1.00 85.00 301 CYS A O 1
ATOM 2357 N N . ASP A 1 302 ? -4.098 -7.377 29.954 1.00 82.38 302 ASP A N 1
ATOM 2358 C CA . ASP A 1 302 ? -3.136 -6.337 29.600 1.00 82.38 302 ASP A CA 1
ATOM 2359 C C . ASP A 1 302 ? -2.277 -6.760 28.398 1.00 82.38 302 ASP A C 1
ATOM 2361 O O . ASP A 1 302 ? -2.317 -7.908 27.947 1.00 82.38 302 ASP A O 1
ATOM 2365 N N . THR A 1 303 ? -1.489 -5.830 27.856 1.00 80.25 303 THR A N 1
ATOM 2366 C CA . THR A 1 303 ? -0.574 -6.125 26.747 1.00 80.25 303 THR A CA 1
ATOM 2367 C C . THR A 1 303 ? 0.345 -7.302 27.103 1.00 80.25 303 THR A C 1
ATOM 2369 O O . THR A 1 303 ? 0.932 -7.287 28.190 1.00 80.25 303 THR A O 1
ATOM 2372 N N . PRO A 1 304 ? 0.490 -8.303 26.216 1.00 87.38 304 PRO A N 1
ATOM 2373 C CA . PRO A 1 304 ? 1.342 -9.452 26.464 1.00 87.38 304 PRO A CA 1
ATOM 2374 C C . PRO A 1 304 ? 2.789 -9.020 26.732 1.00 87.38 304 PRO A C 1
ATOM 2376 O O . PRO A 1 304 ? 3.242 -8.029 26.146 1.00 87.38 304 PRO A O 1
ATOM 2379 N N . PRO A 1 305 ? 3.520 -9.726 27.614 1.00 84.88 305 PRO A N 1
ATOM 2380 C CA . PRO A 1 305 ? 4.886 -9.362 27.976 1.00 84.88 305 PRO A CA 1
ATOM 2381 C C . PRO A 1 305 ? 5.789 -9.220 26.746 1.00 84.88 305 PRO A C 1
ATOM 2383 O O . PRO A 1 305 ? 5.767 -10.056 25.847 1.00 84.88 305 PRO A O 1
ATOM 2386 N N . SER A 1 306 ? 6.621 -8.187 26.682 1.00 79.56 306 SER A N 1
ATOM 2387 C CA . SER A 1 306 ? 7.634 -8.105 25.629 1.00 79.56 306 SER A CA 1
ATOM 2388 C C . SER A 1 306 ? 8.807 -9.039 25.943 1.00 79.56 306 SER A C 1
ATOM 2390 O O . SER A 1 306 ? 9.280 -9.104 27.079 1.00 79.56 306 SER A O 1
ATOM 2392 N N . LEU A 1 307 ? 9.291 -9.768 24.935 1.00 80.75 307 LEU A N 1
ATOM 2393 C CA . LEU A 1 307 ? 10.470 -10.627 25.059 1.00 80.75 307 LEU A CA 1
ATOM 2394 C C . LEU A 1 307 ? 11.724 -9.890 24.582 1.00 80.75 307 LEU A C 1
ATOM 2396 O O . LEU A 1 307 ? 11.719 -9.203 23.561 1.00 80.75 307 LEU A O 1
ATOM 2400 N N . VAL A 1 308 ? 12.835 -10.070 25.296 1.00 75.75 308 VAL A N 1
ATOM 2401 C CA . VAL A 1 308 ? 14.150 -9.621 24.818 1.00 75.75 308 VAL A CA 1
ATOM 2402 C C . VAL A 1 308 ? 14.546 -10.512 23.643 1.00 75.75 308 VAL A C 1
ATOM 2404 O O . VAL A 1 308 ? 14.583 -11.730 23.790 1.00 75.75 308 VAL A O 1
ATOM 2407 N N . ASN A 1 309 ? 14.841 -9.916 22.484 1.00 80.31 309 ASN A N 1
ATOM 2408 C CA . ASN A 1 309 ? 15.117 -10.641 21.233 1.00 80.31 309 ASN A CA 1
ATOM 2409 C C . ASN A 1 309 ? 13.946 -11.519 20.752 1.00 80.31 309 ASN A C 1
ATOM 2411 O O . ASN A 1 309 ? 14.153 -12.511 20.053 1.00 80.31 309 ASN A O 1
ATOM 2415 N N . GLY A 1 310 ? 12.712 -11.146 21.103 1.00 82.69 310 GLY A N 1
ATOM 2416 C CA . GLY A 1 310 ? 11.502 -11.793 20.614 1.00 82.69 310 GLY A CA 1
ATOM 2417 C C . GLY A 1 310 ? 10.378 -10.801 20.347 1.00 82.69 310 GLY A C 1
ATOM 2418 O O . GLY A 1 310 ? 10.367 -9.685 20.862 1.00 82.69 310 GLY A O 1
ATOM 2419 N N . TYR A 1 311 ? 9.441 -11.200 19.500 1.00 77.94 311 TYR A N 1
ATOM 2420 C CA . TYR A 1 311 ? 8.283 -10.407 19.112 1.00 77.94 311 TYR A CA 1
ATOM 2421 C C . TYR A 1 311 ? 7.063 -11.307 18.939 1.00 77.94 311 TYR A C 1
ATOM 2423 O O . TYR A 1 311 ? 7.182 -12.519 18.791 1.00 77.94 311 TYR A O 1
ATOM 2431 N N . ILE A 1 312 ? 5.881 -10.707 19.003 1.00 83.62 312 ILE A N 1
ATOM 2432 C CA . ILE A 1 312 ? 4.614 -11.402 18.783 1.00 83.62 312 ILE A CA 1
ATOM 2433 C C . ILE A 1 312 ? 4.391 -11.513 17.275 1.00 83.62 312 ILE A C 1
ATOM 2435 O O . ILE A 1 312 ? 4.500 -10.506 16.577 1.00 83.62 312 ILE A O 1
ATOM 2439 N N . LEU A 1 313 ? 4.063 -12.710 16.783 1.00 74.06 313 LEU A N 1
ATOM 2440 C CA . LEU A 1 313 ? 3.905 -12.978 15.351 1.00 74.06 313 LEU A CA 1
ATOM 2441 C C . LEU A 1 313 ? 2.704 -12.226 14.750 1.00 74.06 313 LEU A C 1
ATOM 2443 O O . LEU A 1 313 ? 2.813 -11.652 13.674 1.00 74.06 313 LEU A O 1
ATOM 2447 N N . ASN A 1 314 ? 1.581 -12.189 15.479 1.00 69.81 314 ASN A N 1
ATOM 2448 C CA . ASN A 1 314 ? 0.335 -11.524 15.078 1.00 69.81 314 ASN A CA 1
ATOM 2449 C C . ASN A 1 314 ? -0.235 -10.684 16.239 1.00 69.81 314 ASN A C 1
ATOM 2451 O O . ASN A 1 314 ? -1.114 -11.160 16.969 1.00 69.81 314 ASN A O 1
ATOM 2455 N N . PRO A 1 315 ? 0.281 -9.467 16.479 1.00 73.69 315 PRO A N 1
ATOM 2456 C CA . PRO A 1 315 ? -0.170 -8.645 17.592 1.00 73.69 315 PRO A CA 1
ATOM 2457 C C . PRO A 1 315 ? -1.605 -8.133 17.377 1.00 73.69 315 PRO A C 1
ATOM 2459 O O . PRO A 1 315 ? -1.960 -7.680 16.295 1.00 73.69 315 PRO A O 1
ATOM 2462 N N . LYS A 1 316 ? -2.429 -8.185 18.429 1.00 70.00 316 LYS A N 1
ATOM 2463 C CA . LYS A 1 316 ? -3.765 -7.571 18.492 1.00 70.00 316 LYS A CA 1
ATOM 2464 C C . LYS A 1 316 ? -3.732 -6.307 19.356 1.00 70.00 316 LYS A C 1
ATOM 2466 O O . LYS A 1 316 ? -2.982 -6.246 20.328 1.00 70.00 316 LYS A O 1
ATOM 2471 N N . ASP A 1 317 ? -4.625 -5.357 19.078 1.00 60.03 317 ASP A N 1
ATOM 2472 C CA . ASP A 1 317 ? -4.822 -4.153 19.910 1.00 60.03 317 ASP A CA 1
ATOM 2473 C C . ASP A 1 317 ? -5.353 -4.468 21.317 1.00 60.03 317 ASP A C 1
ATOM 2475 O O . ASP A 1 317 ? -5.133 -3.728 22.275 1.00 60.03 317 ASP A O 1
ATOM 2479 N N . SER A 1 318 ? -6.108 -5.559 21.444 1.00 71.75 318 SER A N 1
ATOM 2480 C CA . SER A 1 318 ? -6.659 -6.025 22.713 1.00 71.75 318 SER A CA 1
ATOM 2481 C C . SER A 1 318 ? -6.798 -7.539 22.693 1.00 71.75 318 SER A C 1
ATOM 2483 O O . SER A 1 318 ? -7.156 -8.120 21.668 1.00 71.75 318 SER A O 1
ATOM 2485 N N . TYR A 1 319 ? -6.508 -8.161 23.832 1.00 81.69 319 TYR A N 1
ATOM 2486 C CA . TYR A 1 319 ? -6.576 -9.605 24.012 1.00 81.69 319 TYR A CA 1
ATOM 2487 C C . TYR A 1 319 ? -7.650 -9.918 25.040 1.00 81.69 319 TYR A C 1
ATOM 2489 O O . TYR A 1 319 ? -7.620 -9.392 26.151 1.00 81.69 319 TYR A O 1
ATOM 2497 N N . PHE A 1 320 ? -8.616 -10.745 24.668 1.00 84.38 320 PHE A N 1
ATOM 2498 C CA . PHE A 1 320 ? -9.709 -11.168 25.534 1.00 84.38 320 PHE A CA 1
ATOM 2499 C C . PHE A 1 320 ? -9.407 -12.516 26.175 1.00 84.38 320 PHE A C 1
ATOM 2501 O O . PHE A 1 320 ? -8.598 -13.283 25.663 1.00 84.38 320 PHE A O 1
ATOM 2508 N N . VAL A 1 321 ? -10.075 -12.825 27.287 1.00 85.50 321 VAL A N 1
ATOM 2509 C CA . VAL A 1 321 ? -9.957 -14.140 27.936 1.00 85.50 321 VAL A CA 1
ATOM 2510 C C . VAL A 1 321 ? -10.178 -15.262 26.910 1.00 85.50 321 VAL A C 1
ATOM 2512 O O . VAL A 1 321 ? -11.205 -15.290 26.230 1.00 85.50 321 VAL A O 1
ATOM 2515 N N . GLY A 1 322 ? -9.205 -16.170 26.807 1.00 86.31 322 GLY A N 1
ATOM 2516 C CA . GLY A 1 322 ? -9.126 -17.264 25.836 1.00 86.31 322 GLY A CA 1
ATOM 2517 C C . GLY A 1 322 ? -8.296 -16.962 24.580 1.00 86.31 322 GLY A C 1
ATOM 2518 O O . GLY A 1 322 ? -8.006 -17.881 23.813 1.00 86.31 322 GLY A O 1
ATOM 2519 N N . ASP A 1 323 ? -7.895 -15.706 24.345 1.00 86.69 323 ASP A N 1
ATOM 2520 C CA . ASP A 1 323 ? -6.988 -15.366 23.246 1.00 86.69 323 ASP A CA 1
ATOM 2521 C C . ASP A 1 323 ? -5.593 -15.945 23.482 1.00 86.69 323 ASP A C 1
ATOM 2523 O O . ASP A 1 323 ? -5.062 -15.895 24.591 1.00 86.69 323 ASP A O 1
ATOM 2527 N N . LYS A 1 324 ? -4.979 -16.438 22.404 1.00 89.69 324 LYS A N 1
ATOM 2528 C CA . LYS A 1 324 ? -3.620 -16.984 22.393 1.00 89.69 324 LYS A CA 1
ATOM 2529 C C . LYS A 1 324 ? -2.689 -16.098 21.585 1.00 89.69 324 LYS A C 1
ATOM 2531 O O . LYS A 1 324 ? -3.087 -15.561 20.551 1.00 89.69 324 LYS A O 1
ATOM 2536 N N . VAL A 1 325 ? -1.462 -15.964 22.064 1.00 88.94 325 VAL A N 1
ATOM 2537 C CA . VAL A 1 325 ? -0.419 -15.129 21.472 1.00 88.94 325 VAL A CA 1
ATOM 2538 C C . VAL A 1 325 ? 0.808 -15.975 21.246 1.00 88.94 325 VAL A C 1
ATOM 2540 O O . VAL A 1 325 ? 1.287 -16.613 22.176 1.00 88.94 325 VAL A O 1
ATOM 2543 N N . GLU A 1 326 ? 1.290 -15.961 20.010 1.00 88.81 326 GLU A N 1
ATOM 2544 C CA . GLU A 1 326 ? 2.472 -16.691 19.571 1.00 88.81 326 GLU A CA 1
ATOM 2545 C C . GLU A 1 326 ? 3.667 -15.737 19.491 1.00 88.81 326 GLU A C 1
ATOM 2547 O O . GLU A 1 326 ? 3.602 -14.689 18.836 1.00 88.81 326 GLU A O 1
ATOM 2552 N N . TYR A 1 327 ? 4.750 -16.096 20.168 1.00 87.19 327 TYR A N 1
ATOM 2553 C CA . TYR A 1 327 ? 6.027 -15.410 20.121 1.00 87.19 327 TYR A CA 1
ATOM 2554 C C . TYR A 1 327 ? 6.974 -16.073 19.137 1.00 87.19 327 TYR A C 1
ATOM 2556 O O . TYR A 1 327 ? 7.016 -17.285 18.968 1.00 87.19 327 TYR A O 1
ATOM 2564 N N . THR A 1 328 ? 7.828 -15.249 18.558 1.00 83.31 328 THR A N 1
ATOM 2565 C CA . THR A 1 328 ? 8.943 -15.661 17.720 1.00 83.31 328 THR A CA 1
ATOM 2566 C C . THR A 1 328 ? 10.187 -14.860 18.096 1.00 83.31 328 THR A C 1
ATOM 2568 O O . THR A 1 328 ? 10.107 -13.840 18.785 1.00 83.31 328 THR A O 1
ATOM 2571 N N . CYS A 1 329 ? 11.359 -15.339 17.693 1.00 84.00 329 CYS A N 1
ATOM 2572 C CA . CYS A 1 329 ? 12.646 -14.746 18.038 1.00 84.00 329 CYS A CA 1
ATOM 2573 C C . CYS A 1 329 ? 13.236 -13.941 16.878 1.00 84.00 329 CYS A C 1
ATOM 2575 O O . CYS A 1 329 ? 12.996 -14.221 15.701 1.00 84.00 329 CYS A O 1
ATOM 2577 N N . THR A 1 330 ? 14.068 -12.953 17.205 1.00 81.69 330 THR A N 1
ATOM 2578 C CA . THR A 1 330 ? 14.944 -12.335 16.208 1.00 81.69 330 THR A CA 1
ATOM 2579 C C . THR A 1 330 ? 15.981 -13.355 15.705 1.00 81.69 330 THR A C 1
ATOM 2581 O O . THR A 1 330 ? 16.327 -14.300 16.423 1.00 81.69 330 THR A O 1
ATOM 2584 N N . PRO A 1 331 ? 16.495 -13.203 14.469 1.00 83.19 331 PRO A N 1
ATOM 2585 C CA . PRO A 1 331 ? 17.463 -14.141 13.906 1.00 83.19 331 PRO A CA 1
ATOM 2586 C C . PRO A 1 331 ? 18.683 -14.352 14.815 1.00 83.19 331 PRO A C 1
ATOM 2588 O O . PRO A 1 331 ? 19.273 -13.392 15.306 1.00 83.19 331 PRO A O 1
ATOM 2591 N N . GLY A 1 332 ? 19.074 -15.613 15.017 1.00 80.94 332 GLY A N 1
ATOM 2592 C CA . GLY A 1 332 ? 20.185 -16.000 15.900 1.00 80.94 332 GLY A CA 1
ATOM 2593 C C . GLY A 1 332 ? 19.769 -16.377 17.326 1.00 80.94 332 GLY A C 1
ATOM 2594 O O . GLY A 1 332 ? 20.603 -16.869 18.084 1.00 80.94 332 GLY A O 1
ATOM 2595 N N . PHE A 1 333 ? 18.491 -16.215 17.671 1.00 84.25 333 PHE A N 1
ATOM 2596 C CA . PHE A 1 333 ? 17.914 -16.648 18.942 1.00 84.25 333 PHE A CA 1
ATOM 2597 C C . PHE A 1 333 ? 16.874 -17.751 18.713 1.00 84.25 333 PHE A C 1
ATOM 2599 O O . PHE A 1 333 ? 16.281 -17.851 17.640 1.00 84.25 333 PHE A O 1
ATOM 2606 N N . TYR A 1 334 ? 16.669 -18.596 19.722 1.00 81.12 334 TYR A N 1
ATOM 2607 C CA . TYR A 1 334 ? 15.658 -19.652 19.719 1.00 81.12 334 TYR A CA 1
ATOM 2608 C C . TYR A 1 334 ? 14.874 -19.619 21.033 1.00 81.12 334 TYR A C 1
ATOM 2610 O O . TYR A 1 334 ? 15.426 -19.309 22.090 1.00 81.12 334 TYR A O 1
ATOM 2618 N N . LEU A 1 335 ? 13.579 -19.914 20.947 1.00 81.25 335 LEU A N 1
ATOM 2619 C CA . LEU A 1 335 ? 12.632 -19.841 22.056 1.00 81.25 335 LEU A CA 1
ATOM 2620 C C . LEU A 1 335 ? 12.584 -21.192 22.788 1.00 81.25 335 LEU A C 1
ATOM 2622 O O . LEU A 1 335 ? 12.528 -22.242 22.152 1.00 81.25 335 LEU A O 1
ATOM 2626 N N . LEU A 1 336 ? 12.623 -21.177 24.122 1.00 80.19 336 LEU A N 1
ATOM 2627 C CA . LEU A 1 336 ? 12.419 -22.348 24.983 1.00 80.19 336 LEU A CA 1
ATOM 2628 C C . LEU A 1 336 ? 11.638 -21.910 26.234 1.00 80.19 336 LEU A C 1
ATOM 2630 O O . LEU A 1 336 ? 12.016 -20.883 26.802 1.00 80.19 336 LEU A O 1
ATOM 2634 N N . PRO A 1 337 ? 10.635 -22.663 26.743 1.00 65.94 337 PRO A N 1
ATOM 2635 C CA . PRO A 1 337 ? 10.063 -23.927 26.250 1.00 65.94 337 PRO A CA 1
ATOM 2636 C C . PRO A 1 337 ? 8.695 -23.819 25.534 1.00 65.94 337 PRO A C 1
ATOM 2638 O O . PRO A 1 337 ? 8.335 -24.759 24.833 1.00 65.94 337 PRO A O 1
ATOM 2641 N N . HIS A 1 338 ? 7.943 -22.722 25.692 1.00 72.56 338 HIS A N 1
ATOM 2642 C CA . HIS A 1 338 ? 6.645 -22.497 25.037 1.00 72.56 338 HIS A CA 1
ATOM 2643 C C . HIS A 1 338 ? 6.678 -21.182 24.257 1.00 72.56 338 HIS A C 1
ATOM 2645 O O . HIS A 1 338 ? 7.145 -20.167 24.770 1.00 72.56 338 HIS A O 1
ATOM 2651 N N . ASP A 1 339 ? 6.176 -21.206 23.030 1.00 79.38 339 ASP A N 1
ATOM 2652 C CA . ASP A 1 339 ? 6.017 -20.054 22.142 1.00 79.38 339 ASP A CA 1
ATOM 2653 C C . ASP A 1 339 ? 4.616 -19.434 22.229 1.00 79.38 339 ASP A C 1
ATOM 2655 O O . ASP A 1 339 ? 4.409 -18.344 21.708 1.00 79.38 339 ASP A O 1
ATOM 2659 N N . ILE A 1 340 ? 3.666 -20.071 22.923 1.00 88.56 340 ILE A N 1
ATOM 2660 C CA . ILE A 1 340 ? 2.278 -19.610 23.016 1.00 88.56 340 ILE A CA 1
ATOM 2661 C C . ILE A 1 340 ? 1.884 -19.316 24.465 1.00 88.56 340 ILE A C 1
ATOM 2663 O O . ILE A 1 340 ? 1.982 -20.188 25.328 1.00 88.56 340 ILE A O 1
ATOM 2667 N N . ILE A 1 341 ? 1.348 -18.117 24.707 1.00 90.06 341 ILE A N 1
ATOM 2668 C CA . ILE A 1 341 ? 0.683 -17.745 25.965 1.00 90.06 341 ILE A CA 1
ATOM 2669 C C . ILE A 1 341 ? -0.805 -17.476 25.737 1.00 90.06 341 ILE A C 1
ATOM 2671 O O . ILE A 1 341 ? -1.214 -17.028 24.666 1.00 90.06 341 ILE A O 1
ATOM 2675 N N . GLU A 1 342 ? -1.627 -17.740 26.747 1.00 92.94 342 GLU A N 1
ATOM 2676 C CA . GLU A 1 342 ? -3.078 -17.561 26.712 1.00 92.94 342 GLU A CA 1
ATOM 2677 C C . GLU A 1 342 ? -3.526 -16.510 27.733 1.00 92.94 342 GLU A C 1
ATOM 2679 O O . GLU A 1 342 ? -3.053 -16.478 28.872 1.00 92.94 342 GLU A O 1
ATOM 2684 N N . CYS A 1 343 ? -4.462 -15.653 27.333 1.00 90.88 343 CYS A N 1
ATOM 2685 C CA . CYS A 1 343 ? -5.131 -14.727 28.230 1.00 90.88 343 CYS A CA 1
ATOM 2686 C C . CYS A 1 343 ? -6.114 -15.500 29.121 1.00 90.88 343 CYS A C 1
ATOM 2688 O O . CYS A 1 343 ? -7.149 -15.986 28.671 1.00 90.88 343 CYS A O 1
ATOM 2690 N N . THR A 1 344 ? -5.788 -15.639 30.401 1.00 90.00 344 THR A N 1
ATOM 2691 C CA . THR A 1 344 ? -6.554 -16.459 31.350 1.00 90.00 344 THR A CA 1
ATOM 2692 C C . THR A 1 344 ? -7.762 -15.716 31.924 1.00 90.00 344 THR A C 1
ATOM 2694 O O . THR A 1 344 ? -7.830 -14.488 31.894 1.00 90.00 344 THR A O 1
ATOM 2697 N N . ALA A 1 345 ? -8.706 -16.451 32.525 1.00 87.62 345 ALA A N 1
ATOM 2698 C CA . ALA A 1 345 ? -9.902 -15.878 33.158 1.00 87.62 345 ALA A CA 1
ATOM 2699 C C . ALA A 1 345 ? -9.606 -14.886 34.303 1.00 87.62 345 ALA A C 1
ATOM 2701 O O . ALA A 1 345 ? -10.483 -14.116 34.684 1.00 87.62 345 ALA A O 1
ATOM 2702 N N . SER A 1 346 ? -8.380 -14.867 34.836 1.00 88.25 346 SER A N 1
ATOM 2703 C CA . SER A 1 346 ? -7.915 -13.872 35.809 1.00 88.25 346 SER A CA 1
ATOM 2704 C C . SER A 1 346 ? -7.407 -12.572 35.174 1.00 88.25 346 SER A C 1
ATOM 2706 O O . SER A 1 346 ? -6.848 -11.749 35.891 1.00 88.25 346 SER A O 1
ATOM 2708 N N . GLN A 1 347 ? -7.599 -12.365 33.862 1.00 86.50 347 GLN A N 1
ATOM 2709 C CA . GLN A 1 347 ? -7.103 -11.200 33.105 1.00 86.50 347 GLN A CA 1
ATOM 2710 C C . GLN A 1 347 ? -5.570 -11.083 33.109 1.00 86.50 347 GLN A C 1
ATOM 2712 O O . GLN A 1 347 ? -5.002 -10.007 32.937 1.00 86.50 347 GLN A O 1
ATOM 2717 N N . THR A 1 348 ? -4.893 -12.218 33.272 1.00 90.12 348 THR A N 1
ATOM 2718 C CA . THR A 1 348 ? -3.434 -12.345 33.266 1.00 90.12 348 THR A CA 1
ATOM 2719 C C . THR A 1 348 ? -2.989 -13.330 32.193 1.00 90.12 348 THR A C 1
ATOM 2721 O O . THR A 1 348 ? -3.745 -14.224 31.809 1.00 90.12 348 THR A O 1
ATOM 2724 N N . TRP A 1 349 ? -1.749 -13.210 31.736 1.00 90.44 349 TRP A N 1
ATOM 2725 C CA . TRP A 1 349 ? -1.160 -14.157 30.790 1.00 90.44 349 TRP A CA 1
ATOM 2726 C C . TRP A 1 349 ? -0.729 -15.451 31.480 1.00 90.44 349 TRP A C 1
ATOM 2728 O O . TRP A 1 349 ? -0.251 -15.417 32.615 1.00 90.44 349 TRP A O 1
ATOM 2738 N N . SER A 1 350 ? -0.924 -16.588 30.807 1.00 89.12 350 SER A N 1
ATOM 2739 C CA . SER A 1 350 ? -0.421 -17.883 31.267 1.00 89.12 350 SER A CA 1
ATOM 2740 C C . SER A 1 350 ? 1.107 -17.867 31.371 1.00 89.12 350 SER A C 1
ATOM 2742 O O . SER A 1 350 ? 1.772 -17.270 30.523 1.00 89.12 350 SER A O 1
ATOM 2744 N N . ALA A 1 351 ? 1.630 -18.517 32.413 1.00 74.38 351 ALA A N 1
ATOM 2745 C CA . ALA A 1 351 ? 3.063 -18.635 32.677 1.00 74.38 351 ALA A CA 1
ATOM 2746 C C . ALA A 1 351 ? 3.769 -19.616 31.734 1.00 74.38 351 ALA A C 1
ATOM 2748 O O . ALA A 1 351 ? 3.110 -20.597 31.313 1.00 74.38 351 ALA A O 1
#

pLDDT: mean 81.27, std 15.45, range [29.16, 96.31]